Protein AF-A0A344TQA9-F1 (afdb_monomer_lite)

Sequence (252 aa):
MPLFLSNPLGLNPRVQALAFMYPAQAQLIFDASNEANAYTDQFFGAGAQSQNDNSSNAFRHSLWNALAVKKLKDAGANDATANDIVQQFTSAYEYNDAGTALVKTAASAMDLHNNLVGRSFKNYTTINQLLDSLFLKAIEPKVITATLSQILTSHNADVNTAWNLLENTDSSNLEVSRFLVRIDPCTVSLLLTHSIANTVKFEVSTFIQAQNTLSSTAKVTYDAQNYVLLNPGFKADQGSTFAAYVDGCGNK

InterPro domains:
  IPR054246 Domain of unknown function DUF6973 [PF22322] (18-126)
  IPR055015 3-coathanger stack domain [NF045639] (203-249)

pLDDT: mean 80.77, std 15.29, range [26.62, 97.38]

Structure (mmCIF, N/CA/C/O backbone):
data_AF-A0A344TQA9-F1
#
_entry.id   AF-A0A344TQA9-F1
#
loop_
_atom_site.group_PDB
_atom_site.id
_atom_site.type_symbol
_atom_site.label_atom_id
_atom_site.label_alt_id
_atom_site.label_comp_id
_atom_site.label_asym_id
_atom_site.label_entity_id
_atom_site.label_seq_id
_atom_site.pdbx_PDB_ins_code
_atom_site.Cartn_x
_atom_site.Cartn_y
_atom_site.Cartn_z
_atom_site.occupancy
_atom_site.B_iso_or_equiv
_atom_site.auth_seq_id
_atom_site.auth_comp_id
_atom_site.auth_asym_id
_atom_site.auth_atom_id
_atom_site.pdbx_PDB_model_num
ATOM 1 N N . MET A 1 1 ? 14.117 26.111 -19.127 1.00 26.62 1 MET A N 1
ATOM 2 C CA . MET A 1 1 ? 14.595 24.831 -18.565 1.00 26.62 1 MET A CA 1
ATOM 3 C C . MET A 1 1 ? 14.009 24.711 -17.176 1.00 26.62 1 MET A C 1
ATOM 5 O O . MET A 1 1 ? 14.280 25.611 -16.387 1.00 26.62 1 MET A O 1
ATOM 9 N N . PRO A 1 2 ? 13.177 23.708 -16.868 1.00 30.53 2 PRO A N 1
ATOM 10 C CA . PRO A 1 2 ? 12.792 23.491 -15.488 1.00 30.53 2 PRO A CA 1
ATOM 11 C C . PRO A 1 2 ? 14.024 22.976 -14.741 1.00 30.53 2 PRO A C 1
ATOM 13 O O . PRO A 1 2 ? 14.686 22.036 -15.178 1.00 30.53 2 PRO A O 1
ATOM 16 N N . LEU A 1 3 ? 14.357 23.675 -13.662 1.00 30.72 3 LEU A N 1
ATOM 17 C CA . LEU A 1 3 ? 15.384 23.309 -12.702 1.00 30.72 3 LEU A CA 1
ATOM 18 C C . LEU A 1 3 ? 14.980 21.987 -12.044 1.00 30.72 3 LEU A C 1
ATOM 20 O O . LEU A 1 3 ? 14.047 21.956 -11.245 1.00 30.72 3 LEU A O 1
ATOM 24 N N . PHE A 1 4 ? 15.687 20.908 -12.380 1.00 32.28 4 PHE A N 1
ATOM 25 C CA . PHE A 1 4 ? 15.681 19.691 -11.580 1.00 32.28 4 PHE A CA 1
ATOM 26 C C . PHE A 1 4 ? 16.318 20.036 -10.234 1.00 32.28 4 PHE A C 1
ATOM 28 O O . PHE A 1 4 ? 17.537 20.171 -10.120 1.00 32.28 4 PHE A O 1
ATOM 35 N N . LEU A 1 5 ? 15.466 20.281 -9.239 1.00 34.84 5 LEU A N 1
ATOM 36 C CA . LEU A 1 5 ? 15.875 20.415 -7.851 1.00 34.84 5 LEU A CA 1
ATOM 37 C C . LEU A 1 5 ? 16.706 19.187 -7.461 1.00 34.84 5 LEU A C 1
ATOM 39 O O . LEU A 1 5 ? 16.407 18.059 -7.849 1.00 34.84 5 LEU A O 1
ATOM 43 N N . SER A 1 6 ? 17.775 19.465 -6.726 1.00 36.06 6 SER A N 1
ATOM 44 C CA . SER A 1 6 ? 18.715 18.530 -6.113 1.00 36.06 6 SER A CA 1
ATOM 45 C C . SER A 1 6 ? 18.099 17.168 -5.753 1.00 36.06 6 SER A C 1
ATOM 47 O O . SER A 1 6 ? 17.308 17.064 -4.822 1.00 36.06 6 SER A O 1
ATOM 49 N N . ASN A 1 7 ? 18.507 16.163 -6.531 1.00 45.59 7 ASN A N 1
ATOM 50 C CA . ASN A 1 7 ? 18.505 14.712 -6.319 1.00 45.59 7 ASN A CA 1
ATOM 51 C C . ASN A 1 7 ? 17.836 14.156 -5.036 1.00 45.59 7 ASN A C 1
ATOM 53 O O . ASN A 1 7 ? 18.417 14.304 -3.958 1.00 45.59 7 ASN A O 1
ATOM 57 N N . PRO A 1 8 ? 16.724 13.396 -5.167 1.00 37.22 8 PRO A N 1
ATOM 58 C CA . PRO A 1 8 ? 16.239 12.561 -4.071 1.00 37.22 8 PRO A CA 1
ATOM 59 C C . PRO A 1 8 ? 16.080 11.049 -4.339 1.00 37.22 8 PRO A C 1
ATOM 61 O O . PRO A 1 8 ? 15.568 10.386 -3.446 1.00 37.22 8 PRO A O 1
ATOM 64 N N . LEU A 1 9 ? 16.458 10.440 -5.477 1.00 41.16 9 LEU A N 1
ATOM 65 C CA . LEU A 1 9 ? 16.078 9.030 -5.724 1.00 41.16 9 LEU A CA 1
ATOM 66 C C . LEU A 1 9 ? 17.170 8.215 -6.433 1.00 41.16 9 LEU A C 1
ATOM 68 O O . LEU A 1 9 ? 17.540 8.513 -7.564 1.00 41.16 9 LEU A O 1
ATOM 72 N N . GLY A 1 10 ? 17.645 7.140 -5.799 1.00 50.44 10 GLY A N 1
ATOM 73 C CA . GLY A 1 10 ? 18.462 6.093 -6.422 1.00 50.44 10 GLY A CA 1
ATOM 74 C C . GLY A 1 10 ? 17.679 5.325 -7.492 1.00 50.44 10 GLY A C 1
ATOM 75 O O . GLY A 1 10 ? 17.254 4.198 -7.273 1.00 50.44 10 GLY A O 1
ATOM 76 N N . LEU A 1 11 ? 17.433 5.965 -8.634 1.00 61.12 11 LEU A N 1
ATOM 77 C CA . LEU A 1 11 ? 16.684 5.408 -9.754 1.00 61.12 11 LEU A CA 1
ATOM 78 C C . LEU A 1 11 ? 17.557 4.420 -10.520 1.00 61.12 11 LEU A C 1
ATOM 80 O O . LEU A 1 11 ? 18.602 4.815 -11.047 1.00 61.12 11 LEU A O 1
ATOM 84 N N . ASN A 1 12 ? 17.107 3.172 -10.658 1.00 72.31 12 ASN A N 1
ATOM 85 C CA . ASN A 1 12 ? 17.739 2.274 -11.615 1.00 72.31 12 ASN A CA 1
ATOM 86 C C . ASN A 1 12 ? 17.581 2.831 -13.054 1.00 72.31 12 ASN A C 1
ATOM 88 O O . ASN A 1 12 ? 16.701 3.666 -13.316 1.00 72.31 12 ASN A O 1
ATOM 92 N N . PRO A 1 13 ? 18.417 2.400 -14.014 1.00 84.56 13 PRO A N 1
ATOM 93 C CA . PRO A 1 13 ? 18.430 2.959 -15.367 1.00 84.56 13 PRO A CA 1
ATOM 94 C C . PRO A 1 13 ? 17.078 2.911 -16.097 1.00 84.56 13 PRO A C 1
ATOM 96 O O . PRO A 1 13 ? 16.820 3.750 -16.960 1.00 84.56 13 PRO A O 1
ATOM 99 N N . ARG A 1 14 ? 16.186 1.973 -15.742 1.00 88.19 14 ARG A N 1
ATOM 100 C CA . ARG A 1 14 ? 14.841 1.890 -16.332 1.00 88.19 14 ARG A CA 1
ATOM 101 C C . ARG A 1 14 ? 13.967 3.068 -15.937 1.00 88.19 14 ARG A C 1
ATOM 103 O O . ARG A 1 14 ? 13.345 3.667 -16.809 1.00 88.19 14 ARG A O 1
ATOM 110 N N . VAL A 1 15 ? 13.946 3.439 -14.657 1.00 88.75 15 VAL A N 1
ATOM 111 C CA . VAL A 1 15 ? 13.148 4.591 -14.210 1.00 88.75 15 VAL A CA 1
ATOM 112 C C . VAL A 1 15 ? 13.692 5.887 -14.809 1.00 88.75 15 VAL A C 1
ATOM 114 O O . VAL A 1 15 ? 12.914 6.751 -15.203 1.00 88.75 15 VAL A O 1
ATOM 117 N N . GLN A 1 16 ? 15.016 6.007 -14.959 1.00 88.31 16 GLN A N 1
ATOM 118 C CA . GLN A 1 16 ? 15.633 7.161 -15.624 1.00 88.31 16 GLN A CA 1
ATOM 119 C C . GLN A 1 16 ? 15.189 7.280 -17.089 1.00 88.31 16 GLN A C 1
ATOM 121 O O . GLN A 1 16 ? 14.796 8.361 -17.529 1.00 88.31 16 GLN A O 1
ATOM 126 N N . ALA A 1 17 ? 15.200 6.170 -17.834 1.00 89.19 17 ALA A N 1
ATOM 127 C CA . ALA A 1 17 ? 14.732 6.140 -19.217 1.00 89.19 17 ALA A CA 1
ATOM 128 C C . ALA A 1 17 ? 13.240 6.500 -19.324 1.00 89.19 17 ALA A C 1
ATOM 130 O O . ALA A 1 17 ? 12.862 7.330 -20.151 1.00 89.19 17 ALA A O 1
ATOM 131 N N . LEU A 1 18 ? 12.401 5.942 -18.447 1.00 90.88 18 LEU A N 1
ATOM 132 C CA . LEU A 1 18 ? 10.972 6.254 -18.395 1.00 90.88 18 LEU A CA 1
ATOM 133 C C . LEU A 1 18 ? 10.715 7.727 -18.054 1.00 90.88 18 LEU A C 1
ATOM 135 O O . LEU A 1 18 ? 9.891 8.366 -18.704 1.00 90.88 18 LEU A O 1
ATOM 139 N N . ALA A 1 19 ? 11.443 8.297 -17.091 1.00 92.06 19 ALA A N 1
ATOM 140 C CA . ALA A 1 19 ? 11.317 9.706 -16.723 1.00 92.06 19 ALA A CA 1
ATOM 141 C C . ALA A 1 19 ? 11.741 10.649 -17.857 1.00 92.06 19 ALA A C 1
ATOM 143 O O . ALA A 1 19 ? 11.138 11.705 -18.041 1.00 92.06 19 ALA A O 1
ATOM 144 N N . PHE A 1 20 ? 12.740 10.254 -18.649 1.00 90.56 20 PHE A N 1
ATOM 145 C CA . PHE A 1 20 ? 13.132 10.986 -19.850 1.00 90.56 20 PHE A CA 1
ATOM 146 C C . PHE A 1 20 ? 12.054 10.922 -20.944 1.00 90.56 20 PHE A C 1
ATOM 148 O O . PHE A 1 20 ? 11.779 11.928 -21.595 1.00 90.56 20 PHE A O 1
ATOM 155 N N . MET A 1 21 ? 11.424 9.759 -21.135 1.00 91.50 21 MET A N 1
ATOM 156 C CA . MET A 1 21 ? 10.367 9.561 -22.136 1.00 91.50 21 MET A CA 1
ATOM 157 C C . MET A 1 21 ? 9.034 10.222 -21.753 1.00 91.50 21 MET A C 1
ATOM 159 O O . MET A 1 21 ? 8.324 10.717 -22.627 1.00 91.50 21 MET A O 1
ATOM 163 N N . TYR A 1 22 ? 8.700 10.246 -20.462 1.00 93.06 22 TYR A N 1
ATOM 164 C CA . TYR A 1 22 ? 7.402 10.685 -19.941 1.00 93.06 22 TYR A CA 1
ATOM 165 C C . TYR A 1 22 ? 7.554 11.709 -18.801 1.00 93.06 22 TYR A C 1
ATOM 167 O O . TYR A 1 22 ? 7.117 11.450 -17.679 1.00 93.06 22 TYR A O 1
ATOM 175 N N . PRO A 1 23 ? 8.165 12.885 -19.034 1.00 92.81 23 PRO A N 1
ATOM 176 C CA . PRO A 1 23 ? 8.570 13.786 -17.952 1.00 92.81 23 PRO A CA 1
ATOM 177 C C . PRO A 1 23 ? 7.396 14.340 -17.132 1.00 92.81 23 PRO A C 1
ATOM 179 O O . PRO A 1 23 ? 7.497 14.461 -15.912 1.00 92.81 23 PRO A O 1
ATOM 182 N N . ALA A 1 24 ? 6.264 14.647 -17.772 1.00 94.38 24 ALA A N 1
ATOM 183 C CA . ALA A 1 24 ? 5.081 15.145 -17.069 1.00 94.38 24 ALA A CA 1
ATOM 184 C C . ALA A 1 24 ? 4.435 14.054 -16.197 1.00 94.38 24 ALA A C 1
ATOM 186 O O . ALA A 1 24 ? 4.044 14.306 -15.060 1.00 94.38 24 ALA A O 1
ATOM 187 N N . GLN A 1 25 ? 4.358 12.827 -16.712 1.00 96.56 25 GLN A N 1
ATOM 188 C CA . GLN A 1 25 ? 3.815 11.677 -15.996 1.00 96.56 25 GLN A CA 1
ATOM 189 C C . GLN A 1 25 ? 4.740 11.250 -14.856 1.00 96.56 25 GLN A C 1
ATOM 191 O O . GLN A 1 25 ? 4.259 10.953 -13.768 1.00 96.56 25 GLN A O 1
ATOM 196 N N . ALA A 1 26 ? 6.056 11.284 -15.080 1.00 95.06 26 ALA A N 1
ATOM 197 C CA . ALA A 1 26 ? 7.061 10.995 -14.066 1.00 95.06 26 ALA A CA 1
ATOM 198 C C . ALA A 1 26 ? 6.909 11.914 -12.852 1.00 95.06 26 ALA A C 1
ATOM 200 O O . ALA A 1 26 ? 6.894 11.424 -11.728 1.00 95.06 26 ALA A O 1
ATOM 201 N N . GLN A 1 27 ? 6.702 13.219 -13.070 1.00 95.44 27 GLN A N 1
ATOM 202 C CA . GLN A 1 27 ? 6.450 14.158 -11.975 1.00 95.44 27 GLN A CA 1
ATOM 203 C C . GLN A 1 27 ? 5.228 13.743 -11.144 1.00 95.44 27 GLN A C 1
ATOM 205 O O . GLN A 1 27 ? 5.329 13.627 -9.927 1.00 95.44 27 GLN A O 1
ATOM 210 N N . LEU A 1 28 ? 4.099 13.436 -11.793 1.00 96.75 28 LEU A N 1
ATOM 211 C CA . LEU A 1 28 ? 2.876 13.007 -11.103 1.00 96.75 28 LEU A CA 1
ATOM 212 C C . LEU A 1 28 ? 3.073 11.698 -10.320 1.00 96.75 28 LEU A C 1
ATOM 214 O O . LEU A 1 28 ? 2.529 11.539 -9.226 1.00 96.75 28 LEU A O 1
ATOM 218 N N . ILE A 1 29 ? 3.856 10.766 -10.864 1.00 95.69 29 ILE A N 1
ATOM 219 C CA . ILE A 1 29 ? 4.174 9.483 -10.224 1.00 95.69 29 ILE A CA 1
ATOM 220 C C . ILE A 1 29 ? 5.099 9.685 -9.019 1.00 95.69 29 ILE A C 1
ATOM 222 O O . ILE A 1 29 ? 4.881 9.063 -7.980 1.00 95.69 29 ILE A O 1
ATOM 226 N N . PHE A 1 30 ? 6.098 10.562 -9.115 1.00 94.69 30 PHE A N 1
ATOM 227 C CA . PHE A 1 30 ? 6.987 10.879 -7.996 1.00 94.69 30 PHE A CA 1
ATOM 228 C C . PHE A 1 30 ? 6.265 11.661 -6.895 1.00 94.69 30 PHE A C 1
ATOM 230 O O . PHE A 1 30 ? 6.453 11.366 -5.716 1.00 94.69 30 PHE A O 1
ATOM 237 N N . ASP A 1 31 ? 5.358 12.569 -7.253 1.00 95.38 31 ASP A N 1
ATOM 238 C CA . ASP A 1 31 ? 4.499 13.255 -6.283 1.00 95.38 31 ASP A CA 1
ATOM 239 C C . ASP A 1 31 ? 3.601 12.259 -5.535 1.00 95.38 31 ASP A C 1
ATOM 241 O O . ASP A 1 31 ? 3.486 12.324 -4.311 1.00 95.38 31 ASP A O 1
ATOM 245 N N . ALA A 1 32 ? 3.020 11.280 -6.241 1.00 95.56 32 ALA A N 1
ATOM 246 C CA . ALA A 1 32 ? 2.276 10.189 -5.608 1.00 95.56 32 ALA A CA 1
ATOM 247 C C . ALA A 1 32 ? 3.148 9.346 -4.664 1.00 95.56 32 ALA A C 1
ATOM 249 O O . ALA A 1 32 ? 2.657 8.908 -3.625 1.00 95.56 32 ALA A O 1
ATOM 250 N N . SER A 1 33 ? 4.424 9.125 -4.997 1.00 95.50 33 SER A N 1
ATOM 251 C CA . SER A 1 33 ? 5.357 8.407 -4.119 1.00 95.50 33 SER A CA 1
ATOM 252 C C . SER A 1 33 ? 5.609 9.182 -2.827 1.00 95.50 33 SER A C 1
ATOM 254 O O . SER A 1 33 ? 5.605 8.594 -1.748 1.00 95.50 33 SER A O 1
ATOM 256 N N . ASN A 1 34 ? 5.795 10.501 -2.918 1.00 94.75 34 ASN A N 1
ATOM 257 C CA . ASN A 1 34 ? 6.001 11.356 -1.750 1.00 94.75 34 ASN A CA 1
ATOM 258 C C . ASN A 1 34 ? 4.764 11.377 -0.839 1.00 94.75 34 ASN A C 1
ATOM 260 O O . ASN A 1 34 ? 4.893 11.270 0.381 1.00 94.75 34 ASN A O 1
ATOM 264 N N . GLU A 1 35 ? 3.563 11.453 -1.420 1.00 94.50 35 GLU A N 1
ATOM 265 C CA . GLU A 1 35 ? 2.304 11.338 -0.671 1.00 94.50 35 GLU A CA 1
ATOM 266 C C . GLU A 1 35 ? 2.162 9.964 -0.007 1.00 94.50 35 GLU A C 1
ATOM 268 O O . GLU A 1 35 ? 1.822 9.885 1.173 1.00 94.50 35 GLU A O 1
ATOM 273 N N . ALA A 1 36 ? 2.472 8.880 -0.723 1.00 94.56 36 ALA A N 1
ATOM 274 C CA . ALA A 1 36 ? 2.427 7.533 -0.165 1.00 94.56 36 ALA A CA 1
ATOM 275 C C . ALA A 1 36 ? 3.394 7.365 1.016 1.00 94.56 36 ALA A C 1
ATOM 277 O O . ALA A 1 36 ? 3.013 6.762 2.020 1.00 94.56 36 ALA A O 1
ATOM 278 N N . ASN A 1 37 ? 4.599 7.941 0.949 1.00 93.44 37 ASN A N 1
ATOM 279 C CA . ASN A 1 37 ? 5.550 7.957 2.065 1.00 93.44 37 ASN A CA 1
ATOM 280 C C . ASN A 1 37 ? 4.977 8.686 3.285 1.00 93.44 37 ASN A C 1
ATOM 282 O O . ASN A 1 37 ? 4.986 8.141 4.388 1.00 93.44 37 ASN A O 1
ATOM 286 N N . ALA A 1 38 ? 4.426 9.886 3.082 1.00 91.19 38 ALA A N 1
ATOM 287 C CA . ALA A 1 38 ? 3.852 10.685 4.161 1.00 91.19 38 ALA A CA 1
ATOM 288 C C . ALA A 1 38 ? 2.675 9.971 4.844 1.00 91.19 38 ALA A C 1
ATOM 290 O O . ALA A 1 38 ? 2.618 9.902 6.072 1.00 91.19 38 ALA A O 1
ATOM 291 N N . TYR A 1 39 ? 1.763 9.389 4.062 1.00 90.00 39 TYR A N 1
ATOM 292 C CA . TYR A 1 39 ? 0.659 8.608 4.614 1.00 90.00 39 TYR A CA 1
ATOM 293 C C . TYR A 1 39 ? 1.163 7.349 5.319 1.00 90.00 39 TYR A C 1
ATOM 295 O O . TYR A 1 39 ? 0.706 7.047 6.416 1.00 90.00 39 TYR A O 1
ATOM 303 N N . THR A 1 40 ? 2.140 6.639 4.760 1.00 88.62 40 THR A N 1
ATOM 304 C CA . THR A 1 40 ? 2.718 5.456 5.419 1.00 88.62 40 THR A CA 1
ATOM 305 C C . THR A 1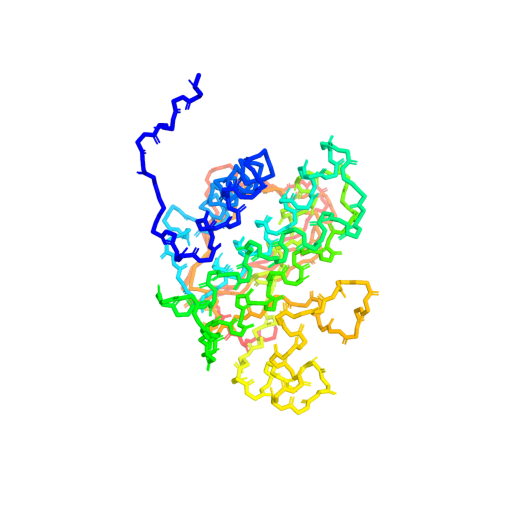 40 ? 3.238 5.803 6.813 1.00 88.62 40 THR A C 1
ATOM 307 O O . THR A 1 40 ? 2.881 5.127 7.776 1.00 88.62 40 THR A O 1
ATOM 310 N N . ASP A 1 41 ? 3.980 6.902 6.952 1.00 85.06 41 ASP A N 1
ATOM 311 C CA . ASP A 1 41 ? 4.454 7.373 8.258 1.00 85.06 41 ASP A CA 1
ATOM 312 C C . ASP A 1 41 ? 3.309 7.812 9.185 1.00 85.06 41 ASP A C 1
ATOM 314 O O . ASP A 1 41 ? 3.345 7.556 10.389 1.00 85.06 41 ASP A O 1
ATOM 318 N N . GLN A 1 42 ? 2.255 8.432 8.650 1.00 83.88 42 GLN A N 1
ATOM 319 C CA . GLN A 1 42 ? 1.078 8.816 9.436 1.00 83.88 42 GLN A CA 1
ATOM 320 C C . GLN A 1 42 ? 0.337 7.601 10.025 1.00 83.88 42 GLN A C 1
ATOM 322 O O . GLN A 1 42 ? -0.173 7.672 11.147 1.00 83.88 42 GLN A O 1
ATOM 327 N N . PHE A 1 43 ? 0.251 6.512 9.261 1.00 76.12 43 PHE A N 1
ATOM 328 C CA . PHE A 1 43 ? -0.545 5.324 9.583 1.00 76.12 43 PHE A CA 1
ATOM 329 C C . PHE A 1 43 ? 0.231 4.245 10.350 1.00 76.12 43 PHE A C 1
ATOM 331 O O . PHE A 1 43 ? -0.357 3.501 11.132 1.00 76.12 43 PHE A O 1
ATOM 338 N N . PHE A 1 44 ? 1.541 4.141 10.134 1.00 77.75 44 PHE A N 1
ATOM 339 C CA . PHE A 1 44 ? 2.391 3.113 10.747 1.00 77.75 44 PHE A CA 1
ATOM 340 C C . PHE A 1 44 ? 3.420 3.688 11.732 1.00 77.75 44 PHE A C 1
ATOM 342 O O . PHE A 1 44 ? 4.117 2.927 12.401 1.00 77.75 44 PHE A O 1
ATOM 349 N N . GLY A 1 45 ? 3.484 5.014 11.874 1.00 78.44 45 GLY A N 1
ATOM 350 C CA . GLY A 1 45 ? 4.445 5.716 12.721 1.00 78.44 45 GLY A CA 1
ATOM 351 C C . GLY A 1 45 ? 5.636 6.266 11.933 1.00 78.44 45 GLY A C 1
ATOM 352 O O . GLY A 1 45 ? 5.968 5.795 10.848 1.00 78.44 45 GLY A O 1
ATOM 353 N N . ALA A 1 46 ? 6.290 7.287 12.491 1.00 83.75 46 ALA A N 1
ATOM 354 C CA . ALA A 1 46 ? 7.403 7.969 11.835 1.00 83.75 46 ALA A CA 1
ATOM 355 C C . ALA A 1 46 ? 8.535 6.996 11.458 1.00 83.75 46 ALA A C 1
ATOM 357 O O . ALA A 1 46 ? 8.998 6.217 12.293 1.00 83.75 46 ALA A O 1
ATOM 358 N N . GLY A 1 47 ? 9.001 7.072 10.208 1.00 83.56 47 GLY A N 1
ATOM 359 C CA . GLY A 1 47 ? 10.046 6.199 9.673 1.00 83.56 47 GLY A CA 1
ATOM 360 C C . GLY A 1 47 ? 9.533 4.885 9.082 1.00 83.56 47 GLY A C 1
ATOM 361 O O . GLY A 1 47 ? 10.326 4.154 8.487 1.00 83.56 47 GLY A O 1
ATOM 362 N N . ALA A 1 48 ? 8.236 4.582 9.166 1.00 84.38 48 ALA A N 1
ATOM 363 C CA . ALA A 1 48 ? 7.651 3.390 8.559 1.00 84.38 48 ALA A CA 1
ATOM 364 C C . ALA A 1 48 ? 7.823 3.331 7.030 1.00 84.38 48 ALA A C 1
ATOM 366 O O . ALA A 1 48 ? 7.888 2.236 6.468 1.00 84.38 48 ALA A O 1
ATOM 367 N N . GLN A 1 49 ? 7.959 4.475 6.354 1.00 90.19 49 GLN A N 1
ATOM 368 C CA . GLN A 1 49 ? 8.271 4.563 4.921 1.00 90.19 49 GLN A CA 1
ATOM 369 C C . GLN A 1 49 ? 9.663 4.021 4.553 1.00 90.19 49 GLN A C 1
ATOM 371 O O . GLN A 1 49 ? 9.893 3.664 3.407 1.00 90.19 49 GLN A O 1
ATOM 376 N N . SER A 1 50 ? 10.585 3.921 5.517 1.00 87.81 50 SER A N 1
ATOM 377 C CA . SER A 1 50 ? 11.921 3.339 5.298 1.00 87.81 50 SER A CA 1
ATOM 378 C C . SER A 1 50 ? 11.991 1.840 5.584 1.00 87.81 50 SER A C 1
ATOM 380 O O . SER A 1 50 ? 13.034 1.219 5.387 1.00 87.81 50 SER A O 1
ATOM 382 N N . GLN A 1 51 ? 10.895 1.255 6.069 1.00 84.81 51 GLN A N 1
ATOM 383 C CA . GLN A 1 51 ? 10.823 -0.177 6.312 1.00 84.81 51 GLN A CA 1
ATOM 384 C C . GLN A 1 51 ? 10.524 -0.907 5.000 1.00 84.81 51 GLN A C 1
ATOM 386 O O . GLN A 1 51 ? 9.774 -0.410 4.149 1.00 84.81 51 GLN A O 1
ATOM 391 N N . ASN A 1 52 ? 11.118 -2.088 4.866 1.00 84.38 52 ASN A N 1
ATOM 392 C CA . ASN A 1 52 ? 10.947 -2.995 3.739 1.00 84.38 52 ASN A CA 1
ATOM 393 C C . ASN A 1 52 ? 10.262 -4.271 4.228 1.00 84.38 52 ASN A C 1
ATOM 395 O O . ASN A 1 52 ? 10.196 -4.513 5.432 1.00 84.38 52 ASN A O 1
ATOM 399 N N . ASP A 1 53 ? 9.763 -5.072 3.290 1.00 81.75 53 ASP A N 1
ATOM 400 C CA . ASP A 1 53 ? 9.376 -6.467 3.545 1.00 81.75 53 ASP A CA 1
ATOM 401 C C . ASP A 1 53 ? 8.222 -6.685 4.551 1.00 81.75 53 ASP A C 1
ATOM 403 O O . ASP A 1 53 ? 7.897 -7.808 4.931 1.00 81.75 53 ASP A O 1
ATOM 407 N N . ASN A 1 54 ? 7.497 -5.625 4.914 1.00 78.38 54 ASN A N 1
ATOM 408 C CA . ASN A 1 54 ? 6.465 -5.678 5.946 1.00 78.38 54 ASN A CA 1
ATOM 409 C C . ASN A 1 54 ? 5.144 -4.996 5.535 1.00 78.38 54 ASN A C 1
ATOM 411 O O . ASN A 1 54 ? 4.957 -4.562 4.396 1.00 78.38 54 ASN A O 1
ATOM 415 N N . SER A 1 55 ? 4.203 -4.888 6.480 1.00 81.19 55 SER A N 1
ATOM 416 C CA . SER A 1 55 ? 2.890 -4.270 6.240 1.00 81.19 55 SER A CA 1
ATOM 417 C C . SER A 1 55 ? 2.959 -2.808 5.791 1.00 81.19 55 SER A C 1
ATOM 419 O O . SER A 1 55 ? 2.139 -2.408 4.964 1.00 81.19 55 SER A O 1
ATOM 421 N N . SER A 1 56 ? 3.896 -2.004 6.313 1.00 83.88 56 SER A N 1
ATOM 422 C CA . SER A 1 56 ? 4.010 -0.599 5.906 1.00 83.88 56 SER A CA 1
ATOM 423 C C . SER A 1 56 ? 4.561 -0.489 4.485 1.00 83.88 56 SER A C 1
ATOM 425 O O . SER A 1 56 ? 4.073 0.340 3.719 1.00 83.88 56 SER A O 1
ATOM 427 N N . ASN A 1 57 ? 5.490 -1.370 4.091 1.00 87.62 57 ASN A N 1
ATOM 428 C CA . ASN A 1 57 ? 5.968 -1.462 2.711 1.00 87.62 57 ASN A CA 1
ATOM 429 C C . ASN A 1 57 ? 4.842 -1.881 1.748 1.00 87.62 57 ASN A C 1
ATOM 431 O O . ASN A 1 57 ? 4.553 -1.188 0.774 1.00 87.62 57 ASN A O 1
ATOM 435 N N . ALA A 1 58 ? 4.120 -2.955 2.076 1.00 86.88 58 ALA A N 1
ATOM 436 C CA . ALA A 1 58 ? 2.986 -3.434 1.286 1.00 86.88 58 ALA A CA 1
ATOM 437 C C . ALA A 1 58 ? 1.907 -2.353 1.079 1.00 86.88 58 ALA A C 1
ATOM 439 O O . ALA A 1 58 ? 1.418 -2.141 -0.036 1.00 86.88 58 ALA A O 1
ATOM 440 N N . PHE A 1 59 ? 1.560 -1.633 2.152 1.00 89.50 59 PHE A N 1
ATOM 441 C CA . PHE A 1 59 ? 0.659 -0.4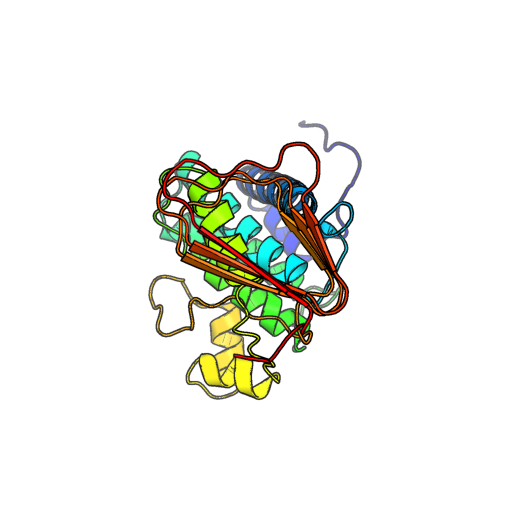83 2.099 1.00 89.50 59 PHE A CA 1
ATOM 442 C C . PHE A 1 59 ? 1.200 0.621 1.187 1.00 89.50 59 PHE A C 1
ATOM 444 O O . PHE A 1 59 ? 0.471 1.092 0.313 1.00 89.50 59 PHE A O 1
ATOM 451 N N . ARG A 1 60 ? 2.471 1.006 1.359 1.00 93.25 60 ARG A N 1
ATOM 452 C CA . ARG A 1 60 ? 3.136 2.066 0.591 1.00 93.25 60 ARG A CA 1
ATOM 453 C C . ARG A 1 60 ? 3.093 1.791 -0.909 1.00 93.25 60 ARG A C 1
ATOM 455 O O . ARG A 1 60 ? 2.673 2.667 -1.661 1.00 93.25 60 ARG A O 1
ATOM 462 N N . HIS A 1 61 ? 3.449 0.580 -1.340 1.00 93.94 61 HIS A N 1
A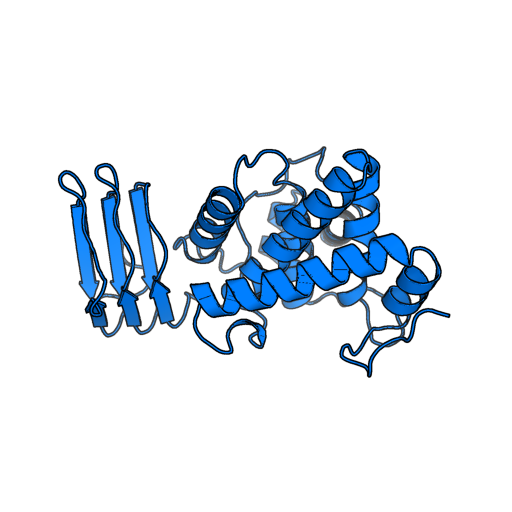TOM 463 C CA . HIS A 1 61 ? 3.422 0.177 -2.753 1.00 93.94 61 HIS A CA 1
ATOM 464 C C . HIS A 1 61 ? 2.019 0.270 -3.357 1.00 93.94 61 HIS A C 1
ATOM 466 O O . HIS A 1 61 ? 1.817 0.870 -4.421 1.00 93.94 61 HIS A O 1
ATOM 472 N N . SER A 1 62 ? 1.021 -0.262 -2.647 1.00 92.44 62 SER A N 1
ATOM 473 C CA . SER A 1 62 ? -0.369 -0.205 -3.096 1.00 92.44 62 SER A CA 1
ATOM 474 C C . SER A 1 62 ? -0.908 1.226 -3.131 1.00 92.44 62 SER A C 1
ATOM 476 O O . SER A 1 62 ? -1.586 1.613 -4.085 1.00 92.44 62 SER A O 1
ATOM 478 N N . LEU A 1 63 ? -0.609 2.036 -2.116 1.00 94.31 63 LEU A N 1
ATOM 479 C CA . LEU A 1 63 ? -1.059 3.422 -2.049 1.00 94.31 63 LEU A CA 1
ATOM 480 C C . LEU A 1 63 ? -0.410 4.273 -3.140 1.00 94.31 63 LEU A C 1
ATOM 482 O O . LEU A 1 63 ? -1.112 5.020 -3.821 1.00 94.31 63 LEU A O 1
ATOM 486 N N . TRP A 1 64 ? 0.898 4.124 -3.353 1.00 95.88 64 TRP A N 1
ATOM 487 C CA . TRP A 1 64 ? 1.618 4.821 -4.414 1.00 95.88 64 TRP A CA 1
ATOM 488 C C . TRP A 1 64 ? 0.997 4.542 -5.784 1.00 95.88 64 TRP A C 1
ATOM 490 O O . TRP A 1 64 ? 0.677 5.480 -6.514 1.00 95.88 64 TRP A O 1
ATOM 500 N N . ASN A 1 65 ? 0.733 3.272 -6.103 1.00 94.31 65 ASN A N 1
ATOM 501 C CA . ASN A 1 65 ? 0.112 2.889 -7.370 1.00 94.31 65 ASN A CA 1
ATOM 502 C C . ASN A 1 65 ? -1.300 3.472 -7.527 1.00 94.31 65 ASN A C 1
ATOM 504 O O . ASN A 1 65 ? -1.630 4.001 -8.590 1.00 94.31 65 ASN A O 1
ATOM 508 N N . ALA A 1 66 ? -2.127 3.416 -6.480 1.00 93.31 66 ALA A N 1
ATOM 509 C CA . ALA A 1 66 ? -3.483 3.963 -6.514 1.00 93.31 66 ALA A CA 1
ATOM 510 C C . ALA A 1 66 ? -3.486 5.491 -6.717 1.00 93.31 66 ALA A C 1
ATOM 512 O O . ALA A 1 66 ? -4.202 6.006 -7.581 1.00 93.31 66 ALA A O 1
ATOM 513 N N . LEU A 1 67 ? -2.645 6.215 -5.970 1.00 94.56 67 LEU A N 1
ATOM 514 C CA . LEU A 1 67 ? -2.496 7.667 -6.094 1.00 94.56 67 LEU A CA 1
ATOM 515 C C . LEU A 1 67 ? -1.943 8.062 -7.466 1.00 94.56 67 LEU A C 1
ATOM 517 O O . LEU A 1 67 ? -2.457 8.995 -8.080 1.00 94.56 67 LEU A O 1
ATOM 521 N N . ALA A 1 68 ? -0.941 7.342 -7.973 1.00 95.25 68 ALA A N 1
ATOM 522 C CA . ALA A 1 68 ? -0.346 7.612 -9.276 1.00 95.25 68 ALA A CA 1
ATOM 523 C C . ALA A 1 68 ? -1.369 7.435 -10.409 1.00 95.25 68 ALA A C 1
ATOM 525 O O . ALA A 1 68 ? -1.510 8.325 -11.251 1.00 95.25 68 ALA A O 1
ATOM 526 N N . VAL A 1 69 ? -2.152 6.347 -10.389 1.00 93.69 69 VAL A N 1
ATOM 527 C CA . VAL A 1 69 ? -3.238 6.131 -11.362 1.00 93.69 69 VAL A CA 1
ATOM 528 C C . VAL A 1 69 ? -4.250 7.270 -11.290 1.00 93.69 69 VAL A C 1
ATOM 530 O O . VAL A 1 69 ? -4.616 7.823 -12.328 1.00 93.69 69 VAL A O 1
ATOM 533 N N . LYS A 1 70 ? -4.677 7.672 -10.085 1.00 92.69 70 LYS A N 1
ATOM 534 C CA . LYS A 1 70 ? -5.606 8.798 -9.932 1.00 92.69 70 LYS A CA 1
ATOM 535 C C . LYS A 1 70 ? -5.034 10.094 -10.497 1.00 92.69 70 LYS A C 1
ATOM 537 O O . LYS A 1 70 ? -5.731 10.756 -11.256 1.00 92.69 70 LYS A O 1
ATOM 542 N N . LYS A 1 71 ? -3.791 10.453 -10.170 1.00 94.12 71 LYS A N 1
ATOM 543 C CA . LYS A 1 71 ? -3.174 11.699 -10.654 1.00 94.12 71 LYS A CA 1
ATOM 544 C C . LYS A 1 71 ? -3.078 11.733 -12.177 1.00 94.12 71 LYS A C 1
ATOM 546 O O . LYS A 1 71 ? -3.379 12.760 -12.775 1.00 94.12 71 LYS A O 1
ATOM 551 N N . LEU A 1 72 ? -2.722 10.616 -12.814 1.00 95.31 72 LEU A N 1
ATOM 552 C CA . LEU A 1 72 ? -2.712 10.532 -14.277 1.00 95.31 7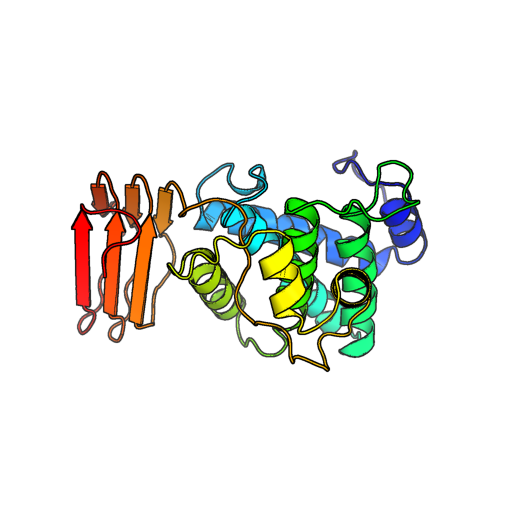2 LEU A CA 1
ATOM 553 C C . LEU A 1 72 ? -4.117 10.677 -14.874 1.00 95.31 72 LEU A C 1
ATOM 555 O O . LEU A 1 72 ? -4.281 11.371 -15.876 1.00 95.31 72 LEU A O 1
ATOM 559 N N . LYS A 1 73 ? -5.135 10.068 -14.256 1.00 93.38 73 LYS A N 1
ATOM 560 C CA . LYS A 1 73 ? -6.535 10.218 -14.683 1.00 93.38 73 LYS A CA 1
ATOM 561 C C . LYS A 1 73 ? -7.047 11.646 -14.515 1.00 93.38 73 LYS A C 1
ATOM 563 O O . LYS A 1 73 ? -7.678 12.174 -15.425 1.00 93.38 73 LYS A O 1
ATOM 568 N N . ASP A 1 74 ? -6.733 12.286 -13.392 1.00 92.75 74 ASP A N 1
ATOM 569 C CA . ASP A 1 74 ? -7.069 13.690 -13.132 1.00 92.75 74 ASP A CA 1
ATOM 570 C C . ASP A 1 74 ? -6.366 14.624 -14.141 1.00 92.75 74 ASP A C 1
ATOM 572 O O . ASP A 1 74 ? -6.908 15.667 -14.501 1.00 92.75 74 ASP A O 1
ATOM 576 N N . ALA A 1 75 ? -5.200 14.220 -14.662 1.00 95.25 75 ALA A N 1
ATOM 577 C CA . ALA A 1 75 ? -4.487 14.889 -15.753 1.00 95.25 75 ALA A CA 1
ATOM 578 C C . ALA A 1 75 ? -4.995 14.521 -17.168 1.00 95.25 75 ALA A C 1
ATOM 580 O O . ALA A 1 75 ? -4.434 14.986 -18.160 1.00 95.25 75 ALA A O 1
ATOM 581 N N . GLY A 1 76 ? -6.052 13.708 -17.282 1.00 95.25 76 GLY A N 1
ATOM 582 C CA . GLY A 1 76 ? -6.734 13.391 -18.541 1.00 95.25 76 GLY A CA 1
ATOM 583 C C . GLY A 1 76 ? -6.386 12.041 -19.175 1.00 95.25 76 GLY A C 1
ATOM 584 O O . GLY A 1 76 ? -6.875 11.751 -20.268 1.00 95.25 76 GLY A O 1
ATOM 585 N N . ALA A 1 77 ? -5.575 11.194 -18.534 1.00 94.31 77 ALA A N 1
ATOM 586 C CA . ALA A 1 77 ? -5.346 9.833 -19.020 1.00 94.31 77 ALA A CA 1
ATOM 587 C C . ALA A 1 77 ? -6.606 8.961 -18.852 1.00 94.31 77 ALA A C 1
ATOM 589 O O . ALA A 1 77 ? -7.321 9.056 -17.854 1.00 94.31 77 ALA A O 1
ATOM 590 N N . ASN A 1 78 ? -6.863 8.062 -19.806 1.00 92.25 78 ASN A N 1
ATOM 591 C CA . ASN A 1 78 ? -7.870 7.014 -19.618 1.00 92.25 78 ASN A CA 1
ATOM 592 C C . ASN A 1 78 ? -7.342 5.906 -18.683 1.00 92.25 78 ASN A C 1
ATOM 594 O O . ASN A 1 78 ? -6.146 5.843 -18.392 1.00 92.25 78 ASN A O 1
ATOM 598 N N . ASP A 1 79 ? -8.231 5.010 -18.240 1.00 87.38 79 ASP A N 1
ATOM 599 C CA . ASP A 1 79 ? -7.882 3.934 -17.305 1.00 87.38 79 ASP A CA 1
ATOM 600 C C . ASP A 1 79 ? -6.732 3.051 -17.804 1.00 87.38 79 ASP A C 1
ATOM 602 O O . ASP A 1 79 ? -5.806 2.791 -17.039 1.00 87.38 79 ASP A O 1
ATOM 606 N N . ALA A 1 80 ? -6.763 2.614 -19.065 1.00 88.00 80 ALA A N 1
ATOM 607 C CA . ALA A 1 80 ? -5.740 1.730 -19.620 1.00 88.00 80 ALA A CA 1
ATOM 608 C C . ALA A 1 80 ? -4.371 2.424 -19.670 1.00 88.00 80 ALA A C 1
ATOM 610 O O . ALA A 1 80 ? -3.388 1.886 -19.170 1.00 88.00 80 ALA A O 1
ATOM 611 N N . THR A 1 81 ? -4.319 3.656 -20.181 1.00 91.44 81 THR A N 1
ATOM 612 C CA . THR A 1 81 ? -3.086 4.452 -20.258 1.00 91.44 81 THR A CA 1
ATOM 613 C C . THR A 1 81 ? -2.517 4.764 -18.875 1.00 91.44 81 THR A C 1
ATOM 615 O O . THR A 1 81 ? -1.313 4.645 -18.668 1.00 91.44 81 THR A O 1
ATOM 618 N N . ALA A 1 82 ? -3.360 5.144 -17.911 1.00 92.69 82 ALA A N 1
ATOM 619 C CA . ALA A 1 82 ? -2.902 5.409 -16.551 1.00 92.69 82 ALA A CA 1
ATOM 620 C C . ALA A 1 82 ? -2.335 4.142 -15.890 1.00 92.69 82 ALA A C 1
ATOM 622 O O . ALA A 1 82 ? -1.293 4.205 -15.244 1.00 92.69 82 ALA A O 1
ATOM 623 N N . ASN A 1 83 ? -2.996 2.992 -16.068 1.00 89.81 83 ASN A N 1
ATOM 624 C CA . ASN A 1 83 ? -2.530 1.718 -15.518 1.00 89.81 83 ASN A CA 1
ATOM 625 C C . ASN A 1 83 ? -1.195 1.284 -16.134 1.00 89.81 83 ASN A C 1
ATOM 627 O O . ASN A 1 83 ? -0.289 0.941 -15.379 1.00 89.81 83 ASN A O 1
ATOM 631 N N . ASP A 1 84 ? -1.069 1.344 -17.461 1.00 90.44 84 ASP A N 1
ATOM 632 C CA . ASP A 1 84 ? 0.139 0.946 -18.197 1.00 90.44 84 ASP A CA 1
ATOM 633 C C . ASP A 1 84 ? 1.360 1.791 -17.799 1.00 90.44 84 ASP A C 1
ATOM 635 O O . ASP A 1 84 ? 2.401 1.261 -17.411 1.00 90.44 84 ASP A O 1
ATOM 639 N N . ILE A 1 85 ? 1.219 3.121 -17.777 1.00 92.69 85 ILE A N 1
ATOM 640 C CA . ILE A 1 85 ? 2.327 4.008 -17.397 1.00 92.69 85 ILE A CA 1
ATOM 641 C C . ILE A 1 85 ? 2.740 3.765 -15.938 1.00 92.69 85 ILE A C 1
ATOM 643 O O . ILE A 1 85 ? 3.929 3.625 -15.646 1.00 92.69 85 ILE A O 1
ATOM 647 N N . VAL A 1 86 ? 1.784 3.679 -15.006 1.00 93.50 86 VAL A N 1
ATOM 648 C CA . VAL A 1 86 ? 2.101 3.433 -13.586 1.00 93.50 86 VAL A CA 1
ATOM 649 C C . VAL A 1 86 ? 2.761 2.074 -13.402 1.00 93.50 86 VAL A C 1
ATOM 651 O O . VAL A 1 86 ? 3.724 1.965 -12.645 1.00 93.50 86 VAL A O 1
ATOM 654 N N . GLN A 1 87 ? 2.291 1.044 -14.102 1.00 91.75 87 GLN A N 1
ATOM 655 C CA . GLN A 1 87 ? 2.893 -0.284 -14.075 1.00 91.75 87 GLN A CA 1
ATOM 656 C C . GLN A 1 87 ? 4.355 -0.249 -14.523 1.00 91.75 87 GLN A C 1
ATOM 658 O O . GLN A 1 87 ? 5.199 -0.803 -13.818 1.00 91.75 87 GLN A O 1
ATOM 663 N N . GLN A 1 88 ? 4.664 0.417 -15.639 1.00 91.00 88 GLN A N 1
ATOM 664 C CA . GLN A 1 88 ? 6.033 0.520 -16.152 1.00 91.00 88 GLN A CA 1
ATOM 665 C C . GLN A 1 88 ? 6.966 1.198 -15.144 1.00 91.00 88 GLN A C 1
ATOM 667 O O . GLN A 1 88 ? 8.047 0.683 -14.866 1.00 91.00 88 GLN A O 1
ATOM 672 N N . PHE A 1 89 ? 6.544 2.321 -14.555 1.00 92.69 89 PHE A N 1
ATOM 673 C CA . PHE A 1 89 ? 7.359 3.050 -13.577 1.00 92.69 89 PHE A CA 1
ATOM 674 C C . PHE A 1 89 ? 7.545 2.286 -12.267 1.00 92.69 89 PHE A C 1
ATOM 676 O O . PHE A 1 89 ? 8.661 2.194 -11.766 1.00 92.69 89 PHE A O 1
ATOM 683 N N . THR A 1 90 ? 6.468 1.750 -11.697 1.00 91.38 90 THR A N 1
ATOM 684 C CA . THR A 1 90 ? 6.506 1.132 -10.360 1.00 91.38 90 THR A CA 1
ATOM 685 C C . THR A 1 90 ? 7.172 -0.239 -10.385 1.00 91.38 90 THR A C 1
ATOM 687 O O . THR A 1 90 ? 7.970 -0.541 -9.507 1.00 91.38 90 THR A O 1
ATOM 690 N N . SER A 1 91 ? 6.939 -1.037 -11.431 1.00 89.69 91 SER A N 1
ATOM 691 C CA . SER A 1 91 ? 7.576 -2.355 -11.585 1.00 89.69 91 SER A CA 1
ATOM 692 C C . SER A 1 91 ? 9.050 -2.246 -11.974 1.00 89.69 91 SER A C 1
ATOM 694 O O . SER A 1 91 ? 9.811 -3.185 -11.761 1.00 89.69 91 SER A O 1
ATOM 696 N N . ALA A 1 92 ? 9.486 -1.103 -12.522 1.00 89.88 92 ALA A N 1
ATOM 697 C CA . ALA A 1 92 ? 10.892 -0.886 -12.835 1.00 89.88 92 ALA A CA 1
ATOM 698 C C . ALA A 1 92 ? 11.781 -0.945 -11.588 1.00 89.88 92 ALA A C 1
ATOM 700 O O . ALA A 1 92 ? 12.920 -1.370 -11.725 1.00 89.88 92 ALA A O 1
ATOM 701 N N . TYR A 1 93 ? 11.291 -0.600 -10.394 1.00 88.25 93 TYR A N 1
ATOM 702 C CA . TYR A 1 93 ? 12.076 -0.689 -9.153 1.00 88.25 93 TYR A CA 1
ATOM 703 C C . TYR A 1 93 ? 12.394 -2.128 -8.725 1.00 88.25 93 TYR A C 1
ATOM 705 O O . TYR A 1 93 ? 13.344 -2.339 -7.981 1.00 88.25 93 TYR A O 1
ATOM 713 N N . GLU A 1 94 ? 11.690 -3.116 -9.281 1.00 88.12 94 GLU A N 1
ATOM 714 C CA . GLU A 1 94 ? 11.905 -4.542 -8.999 1.00 88.12 94 GLU A CA 1
ATOM 715 C C . GLU A 1 94 ? 12.961 -5.182 -9.912 1.00 88.12 94 GLU A C 1
ATOM 717 O O . GLU A 1 94 ? 13.198 -6.390 -9.884 1.00 88.12 94 GLU A O 1
ATOM 722 N N . TYR A 1 95 ? 13.602 -4.379 -10.762 1.00 88.25 95 TYR A N 1
ATOM 723 C CA . TYR A 1 95 ? 14.710 -4.800 -11.608 1.00 88.25 95 TYR A CA 1
ATOM 724 C C . TYR A 1 95 ? 16.056 -4.586 -10.924 1.00 88.25 95 TYR A C 1
ATOM 726 O O . TYR A 1 95 ? 16.232 -3.656 -10.142 1.00 88.25 95 TYR A O 1
ATOM 734 N N . ASN A 1 96 ? 17.036 -5.414 -11.296 1.00 84.06 96 ASN A N 1
ATOM 735 C CA . ASN A 1 96 ? 18.409 -5.284 -10.817 1.00 84.06 96 ASN A CA 1
ATOM 736 C C . ASN A 1 96 ? 18.997 -3.890 -11.112 1.00 84.06 96 ASN A C 1
ATOM 738 O O . ASN A 1 96 ? 18.483 -3.152 -11.951 1.00 84.06 96 ASN A O 1
ATOM 742 N N . ASP A 1 97 ? 20.122 -3.548 -10.480 1.00 83.06 97 ASP A N 1
ATOM 743 C CA . ASP A 1 97 ? 20.764 -2.229 -10.630 1.00 83.06 97 ASP A CA 1
ATOM 744 C C . ASP A 1 97 ? 21.101 -1.872 -12.087 1.00 83.06 97 ASP A C 1
ATOM 746 O O . ASP A 1 97 ? 21.143 -0.702 -12.462 1.00 83.06 97 ASP A O 1
ATOM 750 N N . ALA A 1 98 ? 21.310 -2.885 -12.934 1.00 82.31 98 ALA A N 1
ATOM 751 C CA . ALA A 1 98 ? 21.540 -2.715 -14.365 1.00 82.31 98 ALA A CA 1
ATOM 752 C C . ALA A 1 98 ? 20.250 -2.460 -15.172 1.00 82.31 98 ALA A C 1
ATOM 754 O O . ALA A 1 98 ? 20.321 -2.129 -16.353 1.00 82.31 98 ALA A O 1
ATOM 755 N N . GLY A 1 99 ? 19.070 -2.649 -14.581 1.00 80.62 99 GLY A N 1
ATOM 756 C CA . GLY A 1 99 ? 17.776 -2.546 -15.250 1.00 80.62 99 GLY A CA 1
ATOM 757 C C . GLY A 1 99 ? 17.540 -3.640 -16.297 1.00 80.62 99 GLY A C 1
ATOM 758 O O . GLY A 1 99 ? 16.763 -3.444 -17.226 1.00 80.62 99 GLY A O 1
ATOM 759 N N . THR A 1 100 ? 18.228 -4.778 -16.214 1.00 83.25 100 THR A N 1
ATOM 760 C CA . THR A 1 100 ? 18.236 -5.800 -17.282 1.00 83.25 100 THR A CA 1
ATOM 761 C C . THR A 1 100 ? 17.369 -7.011 -16.978 1.00 83.25 100 THR A C 1
ATOM 763 O O . THR A 1 100 ? 16.843 -7.620 -17.906 1.00 83.25 100 THR A O 1
ATOM 766 N N . ALA A 1 101 ? 17.185 -7.349 -15.703 1.00 85.19 101 ALA A N 1
ATOM 767 C CA . ALA A 1 101 ? 16.379 -8.489 -15.286 1.00 85.19 101 ALA A CA 1
ATOM 768 C C . ALA A 1 101 ? 15.621 -8.196 -13.989 1.00 85.19 101 ALA A C 1
ATOM 770 O O . ALA A 1 101 ? 16.142 -7.509 -13.107 1.00 85.19 101 ALA A O 1
ATOM 771 N N . LEU A 1 102 ? 14.418 -8.760 -13.885 1.00 85.00 102 LEU A N 1
ATOM 772 C CA . LEU A 1 102 ? 13.610 -8.738 -12.673 1.00 85.00 102 LEU A CA 1
ATOM 773 C C . LEU A 1 102 ? 14.317 -9.501 -11.543 1.00 85.00 102 LEU A C 1
ATOM 775 O O . LEU A 1 102 ? 14.796 -10.623 -11.745 1.00 85.00 102 LEU A O 1
ATOM 779 N N . VAL A 1 103 ? 14.355 -8.915 -10.350 1.00 85.69 103 VAL A N 1
ATOM 780 C CA . VAL A 1 103 ? 14.857 -9.553 -9.133 1.00 85.69 103 VAL A CA 1
ATOM 781 C C . VAL A 1 103 ? 13.763 -10.473 -8.596 1.00 85.69 103 VAL A C 1
ATOM 783 O O . VAL A 1 103 ? 12.717 -10.034 -8.142 1.00 85.69 103 VAL A O 1
ATOM 786 N N . LYS A 1 104 ? 13.968 -11.789 -8.677 1.00 82.94 104 LYS A N 1
ATOM 787 C CA . LYS A 1 104 ? 12.937 -12.781 -8.323 1.00 82.94 104 LYS A CA 1
ATOM 788 C C . LYS A 1 104 ? 13.016 -13.214 -6.855 1.00 82.94 104 LYS A C 1
ATOM 790 O O . LYS A 1 104 ? 13.304 -14.374 -6.565 1.00 82.94 104 LYS A O 1
ATOM 795 N N . THR A 1 105 ? 12.788 -12.282 -5.932 1.00 82.56 105 THR A N 1
ATOM 796 C CA . THR A 1 105 ? 12.767 -12.523 -4.473 1.00 82.56 105 THR A CA 1
ATOM 797 C C . THR A 1 105 ? 11.341 -12.486 -3.914 1.00 82.56 105 THR A C 1
ATOM 799 O O . THR A 1 105 ? 10.397 -12.104 -4.601 1.00 82.56 105 THR A O 1
ATOM 802 N N . ALA A 1 106 ? 11.166 -12.890 -2.651 1.00 77.44 106 ALA A N 1
ATOM 803 C CA . ALA A 1 106 ? 9.880 -12.749 -1.966 1.00 77.44 106 ALA A CA 1
ATOM 804 C C . ALA A 1 106 ? 9.466 -11.270 -1.816 1.00 77.44 106 ALA A C 1
ATOM 806 O O . ALA A 1 106 ? 8.297 -10.955 -2.020 1.00 77.44 106 ALA A O 1
ATOM 807 N N . ALA A 1 107 ? 10.431 -10.383 -1.542 1.00 80.56 107 ALA A N 1
ATOM 808 C CA . ALA A 1 107 ? 10.238 -8.935 -1.485 1.00 80.56 107 ALA A CA 1
ATOM 809 C C . ALA A 1 107 ? 9.694 -8.386 -2.812 1.00 80.56 107 ALA A C 1
ATOM 811 O O . ALA A 1 107 ? 8.601 -7.832 -2.848 1.00 80.56 107 ALA A O 1
ATOM 812 N N . SER A 1 108 ? 10.356 -8.684 -3.934 1.00 84.25 108 SER A N 1
ATOM 813 C CA . SER A 1 108 ? 9.890 -8.207 -5.239 1.00 84.25 108 SER A CA 1
ATOM 814 C C . SER A 1 108 ? 8.559 -8.820 -5.671 1.00 84.25 108 SER A C 1
ATOM 816 O O . SER A 1 108 ? 7.757 -8.167 -6.335 1.00 84.25 108 SER A O 1
ATOM 818 N N . ALA A 1 109 ? 8.264 -10.062 -5.274 1.00 82.19 109 ALA A N 1
ATOM 819 C CA . ALA A 1 109 ? 6.943 -10.643 -5.506 1.00 82.19 109 ALA A CA 1
ATOM 820 C C . ALA A 1 109 ? 5.846 -9.896 -4.721 1.00 82.19 109 ALA A C 1
ATOM 822 O O . ALA A 1 109 ? 4.770 -9.640 -5.263 1.00 82.19 109 ALA A O 1
ATOM 823 N N . MET A 1 110 ? 6.121 -9.530 -3.465 1.00 83.62 110 MET A N 1
ATOM 824 C CA . MET A 1 110 ? 5.235 -8.726 -2.623 1.00 83.62 110 MET A CA 1
ATOM 825 C C . MET A 1 110 ? 5.025 -7.328 -3.217 1.00 83.62 110 MET A C 1
ATOM 827 O O . MET A 1 110 ? 3.880 -6.889 -3.342 1.00 83.62 110 MET A O 1
ATOM 831 N N . ASP A 1 111 ? 6.095 -6.657 -3.630 1.00 89.12 111 ASP A N 1
ATOM 832 C CA . ASP A 1 111 ? 6.033 -5.305 -4.180 1.00 89.12 111 ASP A CA 1
ATOM 833 C C . ASP A 1 111 ? 5.280 -5.275 -5.515 1.00 89.12 111 ASP A C 1
ATOM 835 O O . ASP A 1 111 ? 4.338 -4.493 -5.662 1.00 89.12 111 ASP A O 1
ATOM 839 N N . LEU A 1 112 ? 5.561 -6.190 -6.454 1.00 87.56 112 LEU A N 1
ATOM 840 C CA . LEU A 1 112 ? 4.790 -6.306 -7.703 1.00 87.56 112 LEU A CA 1
ATOM 841 C C . LEU A 1 112 ? 3.310 -6.620 -7.454 1.00 87.56 112 LEU A C 1
ATOM 843 O O . LEU A 1 112 ? 2.434 -6.043 -8.106 1.00 87.56 112 LEU A O 1
ATOM 847 N N . HIS A 1 113 ? 3.017 -7.518 -6.510 1.00 85.25 113 HIS A N 1
ATOM 848 C CA . HIS A 1 113 ? 1.643 -7.870 -6.167 1.00 85.25 113 HIS A CA 1
ATOM 849 C C . HIS A 1 113 ? 0.898 -6.654 -5.615 1.00 85.25 113 HIS A C 1
ATOM 851 O O . HIS A 1 113 ? -0.191 -6.321 -6.082 1.00 85.25 113 HIS A O 1
ATOM 857 N N . ASN A 1 114 ? 1.488 -5.955 -4.649 1.00 87.31 114 ASN A N 1
ATOM 858 C CA . ASN A 1 114 ? 0.861 -4.797 -4.023 1.00 87.31 114 ASN A CA 1
ATOM 859 C C . ASN A 1 114 ? 0.782 -3.603 -4.982 1.00 87.31 114 ASN A C 1
ATOM 861 O O . ASN A 1 114 ? -0.202 -2.865 -4.943 1.00 87.31 114 ASN A O 1
ATOM 865 N N . ASN A 1 115 ? 1.731 -3.465 -5.914 1.00 90.12 115 ASN A N 1
ATOM 866 C CA . ASN A 1 115 ? 1.628 -2.524 -7.026 1.00 90.12 115 ASN A CA 1
ATOM 867 C C . ASN A 1 115 ? 0.362 -2.813 -7.860 1.00 90.12 115 ASN A C 1
ATOM 869 O O . ASN A 1 115 ? -0.444 -1.912 -8.111 1.00 90.12 115 ASN A O 1
ATOM 873 N N . LEU A 1 116 ? 0.140 -4.078 -8.242 1.00 85.44 116 LEU A N 1
ATOM 874 C CA . LEU A 1 116 ? -1.057 -4.515 -8.971 1.00 85.44 116 LEU A CA 1
ATOM 875 C C . LEU A 1 116 ? -2.346 -4.287 -8.166 1.00 85.44 116 LEU A C 1
ATOM 877 O O . LEU A 1 116 ? -3.325 -3.768 -8.712 1.00 85.44 116 LEU A O 1
ATOM 881 N N . VAL A 1 117 ? -2.346 -4.623 -6.871 1.00 84.44 117 VAL A N 1
ATOM 882 C CA . VAL A 1 117 ? -3.476 -4.365 -5.965 1.00 84.44 117 VAL A CA 1
ATOM 883 C C . VAL A 1 117 ? -3.808 -2.876 -5.959 1.00 84.44 117 VAL A C 1
ATOM 885 O O . VAL A 1 117 ? -4.962 -2.529 -6.200 1.00 84.44 117 VAL A O 1
ATOM 888 N N . GLY A 1 118 ? -2.823 -1.993 -5.791 1.00 88.75 118 GLY A N 1
ATOM 889 C CA . GLY A 1 118 ? -3.011 -0.542 -5.811 1.00 88.75 118 GLY A CA 1
ATOM 890 C C . GLY A 1 118 ? -3.657 -0.030 -7.094 1.00 88.75 118 GLY A C 1
ATOM 891 O O . GLY A 1 118 ? -4.662 0.680 -7.049 1.00 88.75 118 GLY A O 1
ATOM 892 N N . ARG A 1 119 ? -3.153 -0.470 -8.253 1.00 89.06 119 ARG A N 1
ATOM 893 C CA . ARG A 1 119 ? -3.720 -0.119 -9.569 1.00 89.06 119 ARG A CA 1
ATOM 894 C C . ARG A 1 119 ? -5.172 -0.583 -9.752 1.00 89.06 119 ARG A C 1
ATOM 896 O O . ARG A 1 119 ? -5.920 0.005 -10.535 1.00 89.06 119 ARG A O 1
ATOM 903 N N . SER A 1 120 ? -5.605 -1.607 -9.014 1.00 83.12 120 SER A N 1
ATOM 904 C CA . SER A 1 120 ? -6.985 -2.109 -9.054 1.00 83.12 120 SER A CA 1
ATOM 905 C C . SER A 1 120 ? -8.005 -1.233 -8.307 1.00 83.12 120 SER A C 1
ATOM 907 O O . SER A 1 120 ? -9.211 -1.375 -8.536 1.00 83.12 120 SER A O 1
ATOM 909 N N . PHE A 1 121 ? -7.569 -0.295 -7.455 1.00 81.00 121 PHE A N 1
ATOM 910 C CA . PHE A 1 121 ? -8.455 0.625 -6.726 1.00 81.00 121 PHE A CA 1
ATOM 911 C C . PHE A 1 121 ? -8.949 1.769 -7.623 1.00 81.00 121 PHE A C 1
ATOM 913 O O . PHE A 1 121 ? -8.543 2.921 -7.498 1.00 81.00 121 PHE A O 1
ATOM 920 N N . LYS A 1 122 ? -9.867 1.447 -8.539 1.00 70.56 122 LYS A N 1
ATOM 921 C CA . LYS A 1 122 ? -10.365 2.384 -9.563 1.00 70.56 122 LYS A CA 1
ATOM 922 C C . LYS A 1 122 ? -11.505 3.299 -9.089 1.00 70.56 122 LYS A C 1
ATOM 924 O O . LYS A 1 122 ? -11.743 4.325 -9.720 1.00 70.56 122 LYS A O 1
ATOM 929 N N . ASN A 1 123 ? -12.181 2.950 -7.987 1.00 67.94 123 ASN A N 1
ATOM 930 C CA . ASN A 1 123 ? -13.461 3.544 -7.572 1.00 67.94 123 ASN A CA 1
ATOM 931 C C . ASN A 1 123 ? -13.476 3.971 -6.090 1.00 67.94 123 ASN A C 1
ATOM 933 O O . ASN A 1 123 ? -14.218 3.404 -5.288 1.00 67.94 123 ASN A O 1
ATOM 937 N N . TYR A 1 124 ? -12.667 4.965 -5.721 1.00 76.00 124 TYR A N 1
ATOM 938 C CA . TYR A 1 124 ? -12.772 5.643 -4.423 1.00 76.00 124 TYR A CA 1
ATOM 939 C C . TYR A 1 124 ? -13.243 7.089 -4.611 1.00 76.00 124 TYR A C 1
ATOM 941 O O . TYR A 1 124 ? -12.826 7.770 -5.547 1.00 76.00 124 TYR A O 1
ATOM 949 N N . THR A 1 125 ? -14.130 7.563 -3.736 1.00 73.75 125 THR A N 1
ATOM 950 C CA . THR A 1 125 ? -14.709 8.917 -3.804 1.00 73.75 125 THR A CA 1
ATOM 951 C C . THR A 1 125 ? -13.880 9.947 -3.047 1.00 73.75 125 THR A C 1
ATOM 953 O O . THR A 1 125 ? -13.910 11.126 -3.389 1.00 73.75 125 THR A O 1
ATOM 956 N N . THR A 1 126 ? -13.110 9.522 -2.042 1.00 81.12 126 THR A N 1
ATOM 957 C CA . THR A 1 126 ? -12.211 10.391 -1.270 1.00 81.12 126 THR A CA 1
ATOM 958 C C . THR A 1 126 ? -10.882 9.698 -0.992 1.00 81.12 126 THR A C 1
ATOM 960 O O . THR A 1 126 ? -10.821 8.472 -0.899 1.00 81.12 126 THR A O 1
ATOM 963 N N . ILE A 1 127 ? -9.814 10.482 -0.823 1.00 80.38 127 ILE A N 1
ATOM 964 C CA . ILE A 1 127 ? -8.494 9.956 -0.442 1.00 80.38 127 ILE A CA 1
ATOM 965 C C . ILE A 1 127 ? -8.578 9.201 0.891 1.00 80.38 127 ILE A C 1
ATOM 967 O O . ILE A 1 127 ? -8.034 8.110 0.992 1.00 80.38 127 ILE A O 1
ATOM 971 N N . ASN A 1 128 ? -9.350 9.697 1.862 1.00 76.19 128 ASN A N 1
ATOM 972 C CA . ASN A 1 128 ? -9.548 9.006 3.140 1.00 76.19 128 ASN A CA 1
ATOM 973 C C . ASN A 1 128 ? -10.166 7.611 2.958 1.00 76.19 128 ASN A C 1
ATOM 975 O O . ASN A 1 128 ? -9.690 6.660 3.560 1.00 76.19 128 ASN A O 1
ATOM 979 N N . GLN A 1 129 ? -11.145 7.449 2.060 1.00 79.50 129 GLN A N 1
ATOM 980 C CA . GLN A 1 129 ? -11.723 6.130 1.774 1.00 79.50 129 GLN A CA 1
ATOM 981 C C . GLN A 1 129 ? -10.685 5.145 1.213 1.00 79.50 129 GLN A C 1
ATOM 983 O O . GLN A 1 129 ? -10.693 3.963 1.570 1.00 79.50 129 GLN A O 1
ATOM 988 N N . LEU A 1 130 ? -9.811 5.612 0.313 1.00 85.00 130 LEU A N 1
ATOM 989 C CA . LEU A 1 130 ? -8.719 4.797 -0.221 1.00 85.00 130 LEU A CA 1
ATOM 990 C C . LEU A 1 130 ? -7.752 4.401 0.896 1.00 85.00 130 LEU A C 1
ATOM 992 O O . LEU A 1 130 ? -7.431 3.220 1.029 1.00 85.00 130 LEU A O 1
ATOM 996 N N . LEU A 1 131 ? -7.313 5.387 1.682 1.00 82.94 131 LEU A N 1
ATOM 997 C CA . LEU A 1 131 ? -6.378 5.198 2.784 1.00 82.94 131 LEU A CA 1
ATOM 998 C C . LEU A 1 131 ? -6.922 4.184 3.784 1.00 82.94 131 LEU A C 1
ATOM 1000 O O . LEU A 1 131 ? -6.236 3.207 4.055 1.00 82.94 131 LEU A O 1
ATOM 1004 N N . ASP A 1 132 ? -8.170 4.333 4.227 1.00 76.44 132 ASP A N 1
ATOM 1005 C CA . ASP A 1 132 ? -8.816 3.392 5.144 1.00 76.44 132 ASP A CA 1
ATOM 1006 C C . ASP A 1 132 ? -8.879 1.986 4.535 1.00 76.44 132 ASP A C 1
ATOM 1008 O O . ASP A 1 132 ? -8.513 1.008 5.179 1.00 76.44 132 ASP A O 1
ATOM 1012 N N . SER A 1 133 ? -9.286 1.861 3.268 1.00 79.81 133 SER A N 1
ATOM 1013 C CA . SER A 1 133 ? -9.414 0.554 2.606 1.00 79.81 133 SER A CA 1
ATOM 1014 C C . SER A 1 133 ? -8.079 -0.184 2.499 1.00 79.81 133 SER A C 1
ATOM 1016 O O . SER A 1 133 ? -8.018 -1.395 2.720 1.00 79.81 133 SER A O 1
ATOM 1018 N N . LEU A 1 134 ? -7.014 0.530 2.135 1.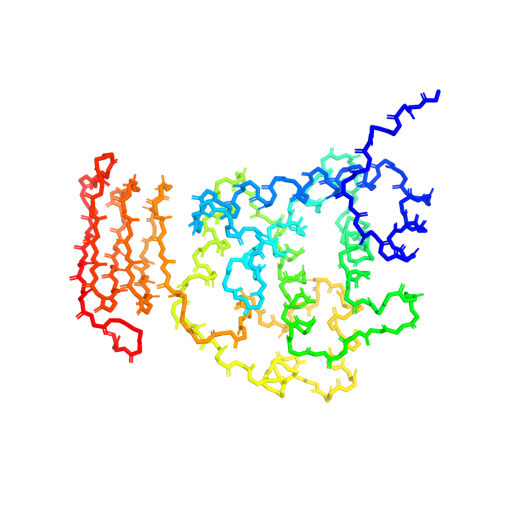00 83.69 134 LEU A N 1
ATOM 1019 C CA . LEU A 1 134 ? -5.673 -0.034 2.007 1.00 83.69 134 LEU A CA 1
ATOM 1020 C C . LEU A 1 134 ? -5.043 -0.302 3.366 1.00 83.69 134 LEU A C 1
ATOM 1022 O O . LEU A 1 134 ? -4.441 -1.355 3.562 1.00 83.69 134 LEU A O 1
ATOM 1026 N N . PHE A 1 135 ? -5.215 0.621 4.307 1.00 79.56 135 PHE A N 1
ATOM 1027 C CA . PHE A 1 135 ? -4.675 0.505 5.650 1.00 79.56 135 PHE A CA 1
ATOM 1028 C C . PHE A 1 135 ? -5.275 -0.707 6.349 1.00 79.56 135 PHE A C 1
ATOM 1030 O O . PHE A 1 135 ? -4.526 -1.580 6.778 1.00 79.56 135 PHE A O 1
ATOM 1037 N N . LEU A 1 136 ? -6.609 -0.832 6.338 1.00 72.62 136 LEU A N 1
ATOM 1038 C CA . LEU A 1 136 ? -7.324 -2.000 6.856 1.00 72.62 136 LEU A CA 1
ATOM 1039 C C . LEU A 1 136 ? -6.793 -3.295 6.239 1.00 72.62 136 LEU A C 1
ATOM 1041 O O . LEU A 1 136 ? -6.493 -4.227 6.966 1.00 72.62 136 LEU A O 1
ATOM 1045 N N . LYS A 1 137 ? -6.581 -3.361 4.922 1.00 76.62 137 LYS A N 1
ATOM 1046 C CA . LYS A 1 137 ? -6.024 -4.563 4.274 1.00 76.62 137 LYS A CA 1
ATOM 1047 C C . LYS A 1 137 ? -4.579 -4.872 4.676 1.00 76.62 137 LYS A C 1
ATOM 1049 O O . LYS A 1 137 ? -4.198 -6.040 4.670 1.00 76.62 137 LYS A O 1
ATOM 1054 N N . ALA A 1 138 ? -3.778 -3.856 4.986 1.00 75.56 138 ALA A N 1
ATOM 1055 C CA . ALA A 1 138 ? -2.363 -4.011 5.324 1.00 75.56 138 ALA A CA 1
ATOM 1056 C C . ALA A 1 138 ? -2.164 -4.558 6.745 1.00 75.56 138 ALA A C 1
ATOM 1058 O O . ALA A 1 138 ? -1.210 -5.295 7.011 1.00 75.56 138 ALA A O 1
ATOM 1059 N N . ILE A 1 139 ? -3.077 -4.190 7.642 1.00 66.06 139 ILE A N 1
ATOM 1060 C CA . ILE A 1 139 ? -3.050 -4.524 9.071 1.00 66.06 139 ILE A CA 1
ATOM 1061 C C . ILE A 1 139 ? -4.061 -5.597 9.457 1.00 66.06 139 ILE A C 1
ATOM 1063 O O . ILE A 1 139 ? -3.941 -6.169 10.537 1.00 66.06 139 ILE A O 1
ATOM 1067 N N . GLU A 1 140 ? -5.051 -5.886 8.603 1.00 63.28 140 GLU A N 1
ATOM 1068 C CA . GLU A 1 140 ? -5.981 -6.975 8.855 1.00 63.28 140 GLU A CA 1
ATOM 1069 C C . GLU A 1 140 ? -5.166 -8.266 9.064 1.00 63.28 140 GLU A C 1
ATOM 1071 O O . GLU A 1 140 ? -4.248 -8.584 8.285 1.00 63.28 140 GLU A O 1
ATOM 1076 N N . PRO A 1 141 ? -5.493 -9.042 10.108 1.00 49.50 141 PRO A N 1
ATOM 1077 C CA . PRO A 1 141 ? -4.734 -10.208 10.556 1.00 49.50 141 PRO A CA 1
ATOM 1078 C C . PRO A 1 141 ? -4.812 -11.414 9.616 1.00 49.50 141 PRO A C 1
ATOM 1080 O O . PRO A 1 141 ? -4.353 -12.501 9.958 1.00 49.50 141 PRO A O 1
ATOM 1083 N N . LYS A 1 142 ? -5.285 -11.236 8.377 1.00 52.50 142 LYS A N 1
ATOM 1084 C CA . LYS A 1 142 ? -4.988 -12.170 7.288 1.00 52.50 142 LYS A CA 1
ATOM 1085 C C . LYS A 1 142 ? -3.520 -12.014 6.891 1.00 52.50 142 LYS A C 1
ATOM 1087 O O . LYS A 1 142 ? -3.199 -11.553 5.800 1.00 52.50 142 LYS A O 1
ATOM 1092 N N . VAL A 1 143 ? -2.623 -12.376 7.809 1.00 49.34 143 VAL A N 1
ATOM 1093 C CA . VAL A 1 143 ? -1.221 -12.640 7.507 1.00 49.34 143 VAL A CA 1
ATOM 1094 C C . VAL A 1 143 ? -1.253 -13.830 6.559 1.00 49.34 143 VAL A C 1
ATOM 1096 O O . VAL A 1 143 ? -1.369 -14.976 6.989 1.00 49.34 143 VAL A O 1
ATOM 1099 N N . ILE A 1 144 ? -1.196 -13.582 5.254 1.00 53.75 144 ILE A N 1
ATOM 1100 C CA . ILE A 1 144 ? -0.719 -14.634 4.371 1.00 53.75 144 ILE A CA 1
ATOM 1101 C C . ILE A 1 144 ? 0.778 -14.678 4.655 1.00 53.75 144 ILE A C 1
ATOM 1103 O O . ILE A 1 144 ? 1.517 -13.830 4.167 1.00 53.75 144 ILE A O 1
ATOM 1107 N N . THR A 1 145 ? 1.215 -15.616 5.497 1.00 54.94 145 THR A N 1
ATOM 1108 C CA . THR A 1 145 ? 2.624 -16.012 5.623 1.00 54.94 145 THR A CA 1
ATOM 1109 C C . THR A 1 145 ? 3.021 -16.693 4.317 1.00 54.94 145 THR A C 1
ATOM 1111 O O . THR A 1 145 ? 3.171 -17.910 4.236 1.00 54.94 145 THR A O 1
ATOM 1114 N N . ALA A 1 146 ? 3.046 -15.918 3.237 1.00 54.22 146 ALA A N 1
ATOM 1115 C CA . ALA A 1 146 ? 3.184 -16.443 1.902 1.00 54.22 146 ALA A CA 1
ATOM 1116 C C . ALA A 1 146 ? 4.668 -16.694 1.640 1.00 54.22 146 ALA A C 1
ATOM 1118 O O . ALA A 1 146 ? 5.440 -15.776 1.378 1.00 54.22 146 ALA A O 1
ATOM 1119 N N . THR A 1 147 ? 5.075 -17.958 1.663 1.00 59.56 147 THR A N 1
ATOM 1120 C CA . THR A 1 147 ? 6.262 -18.387 0.919 1.00 59.56 147 THR A CA 1
ATOM 1121 C C . THR A 1 147 ? 6.136 -17.915 -0.532 1.00 59.56 147 THR A C 1
ATOM 1123 O O . THR A 1 147 ? 5.025 -17.789 -1.052 1.00 59.56 147 THR A O 1
ATOM 1126 N N . LEU A 1 148 ? 7.258 -17.699 -1.226 1.00 58.59 148 LEU A N 1
ATOM 1127 C CA . LEU A 1 148 ? 7.251 -17.333 -2.648 1.00 58.59 148 LEU A CA 1
ATOM 1128 C C . LEU A 1 148 ? 6.311 -18.242 -3.469 1.00 58.59 148 LEU A C 1
ATOM 1130 O O . LEU A 1 148 ? 5.539 -17.758 -4.288 1.00 58.59 148 LEU A O 1
ATOM 1134 N N . SER A 1 149 ? 6.288 -19.545 -3.176 1.00 60.50 149 SER A N 1
ATOM 1135 C CA . SER A 1 149 ? 5.364 -20.498 -3.799 1.00 60.50 149 SER A CA 1
ATOM 1136 C C . SER A 1 149 ? 3.886 -20.198 -3.524 1.00 60.50 149 SER A C 1
ATOM 1138 O O . SER A 1 149 ? 3.074 -20.341 -4.431 1.00 60.50 149 SER A O 1
ATOM 1140 N N . GLN A 1 150 ? 3.508 -19.760 -2.320 1.00 61.97 150 GLN A N 1
ATOM 1141 C CA . GLN A 1 150 ? 2.128 -19.361 -2.002 1.00 61.97 150 GLN A CA 1
ATOM 1142 C C . GLN A 1 150 ? 1.733 -18.055 -2.693 1.00 61.97 150 GLN A C 1
ATOM 1144 O O . GLN A 1 150 ? 0.604 -17.960 -3.172 1.00 61.97 150 GLN A O 1
ATOM 1149 N N . ILE A 1 151 ? 2.657 -17.091 -2.802 1.00 60.75 151 ILE A N 1
ATOM 1150 C CA . ILE A 1 151 ? 2.429 -15.863 -3.578 1.00 60.75 151 ILE A CA 1
ATOM 1151 C C . ILE A 1 151 ? 2.138 -16.252 -5.023 1.00 60.75 151 ILE A C 1
ATOM 1153 O O . ILE A 1 151 ? 1.059 -15.957 -5.521 1.00 60.75 151 ILE A O 1
ATOM 1157 N N . LEU A 1 152 ? 3.030 -17.012 -5.659 1.00 64.06 152 LEU A N 1
ATOM 1158 C CA . LEU A 1 152 ? 2.898 -17.409 -7.063 1.00 64.06 152 LEU A CA 1
ATOM 1159 C C . LEU A 1 152 ? 1.655 -18.285 -7.315 1.00 64.06 152 LEU A C 1
ATOM 1161 O O . LEU A 1 152 ? 0.950 -18.075 -8.297 1.00 64.06 152 LEU A O 1
ATOM 1165 N N . THR A 1 153 ? 1.314 -19.194 -6.393 1.00 63.47 153 THR A N 1
ATOM 1166 C CA . THR A 1 153 ? 0.102 -20.035 -6.493 1.00 63.47 153 THR A CA 1
ATOM 1167 C C . THR A 1 153 ? -1.185 -19.212 -6.378 1.00 63.47 153 THR A C 1
ATOM 1169 O O . THR A 1 153 ? -2.186 -19.565 -6.996 1.00 63.47 153 THR A O 1
ATOM 1172 N N . SER A 1 154 ? -1.176 -18.082 -5.655 1.00 56.84 154 SER A N 1
ATOM 1173 C CA . SER A 1 154 ? -2.336 -17.175 -5.574 1.00 56.84 154 SER A CA 1
ATOM 1174 C C . SER A 1 154 ? -2.683 -16.492 -6.906 1.00 56.84 154 SER A C 1
ATOM 1176 O O . SER A 1 154 ? -3.768 -15.928 -7.039 1.00 56.84 154 SER A O 1
ATOM 1178 N N . HIS A 1 155 ? -1.793 -16.586 -7.900 1.00 60.38 155 HIS A N 1
ATOM 1179 C CA . HIS A 1 155 ? -2.021 -16.160 -9.281 1.00 60.38 155 HIS A CA 1
ATOM 1180 C C . HIS A 1 155 ? -2.484 -17.312 -10.197 1.00 60.38 155 HIS A C 1
ATOM 1182 O O . HIS A 1 155 ? -2.539 -17.129 -11.410 1.00 60.38 155 HIS A O 1
ATOM 1188 N N . ASN A 1 156 ? -2.813 -18.485 -9.630 1.00 56.91 156 ASN A N 1
ATOM 1189 C CA . ASN A 1 156 ? -3.321 -19.682 -10.319 1.00 56.91 156 ASN A CA 1
ATOM 1190 C C . ASN A 1 156 ? -2.476 -20.109 -11.538 1.00 56.91 156 ASN A C 1
ATOM 1192 O O . ASN A 1 156 ? -3.003 -20.487 -12.584 1.00 56.91 156 ASN A O 1
ATOM 1196 N N . ALA A 1 157 ? -1.152 -20.005 -11.414 1.00 59.41 157 ALA A N 1
ATOM 1197 C CA . ALA A 1 157 ? -0.218 -20.186 -12.517 1.00 59.41 157 ALA A CA 1
ATOM 1198 C C . ALA A 1 157 ? 1.082 -20.867 -12.060 1.00 59.41 157 ALA A C 1
ATOM 1200 O O . ALA A 1 157 ? 1.427 -20.846 -10.877 1.00 59.41 157 ALA A O 1
ATOM 1201 N N . ASP A 1 158 ? 1.824 -21.463 -12.999 1.00 71.75 158 ASP A N 1
ATOM 1202 C CA . ASP A 1 158 ? 3.193 -21.912 -12.732 1.00 71.75 158 ASP A CA 1
ATOM 1203 C C . ASP A 1 158 ? 4.120 -20.718 -12.437 1.00 71.75 158 ASP A C 1
ATOM 1205 O O . ASP A 1 158 ? 3.803 -19.573 -12.756 1.00 71.75 158 ASP A O 1
ATOM 1209 N N . VAL A 1 159 ? 5.293 -20.979 -11.853 1.00 67.19 159 VAL A N 1
ATOM 1210 C CA . VAL A 1 159 ? 6.230 -19.941 -11.386 1.00 67.19 159 VAL A CA 1
ATOM 1211 C C . VAL A 1 159 ? 6.583 -18.918 -12.471 1.00 67.19 159 VAL A C 1
ATOM 1213 O O . VAL A 1 159 ? 6.630 -17.724 -12.182 1.00 67.19 159 VAL A O 1
ATOM 1216 N N . ASN A 1 160 ? 6.831 -19.346 -13.711 1.00 71.38 160 ASN A N 1
ATOM 1217 C CA . ASN A 1 160 ? 7.227 -18.422 -14.776 1.00 71.38 160 ASN A CA 1
ATOM 1218 C C . ASN A 1 160 ? 6.046 -17.571 -15.234 1.00 71.38 160 ASN A C 1
ATOM 1220 O O . ASN A 1 160 ? 6.190 -16.361 -15.407 1.00 71.38 160 ASN A O 1
ATOM 1224 N N . THR A 1 161 ? 4.876 -18.188 -15.369 1.00 71.38 161 THR A N 1
ATOM 1225 C CA . THR A 1 161 ? 3.640 -17.480 -15.702 1.00 71.38 161 THR A CA 1
ATOM 1226 C C . THR A 1 161 ? 3.242 -16.505 -14.593 1.00 71.38 161 THR A C 1
ATOM 1228 O O . THR A 1 161 ? 2.893 -15.370 -14.891 1.00 71.38 161 THR A O 1
ATOM 1231 N N . ALA A 1 162 ? 3.383 -16.868 -13.318 1.00 70.06 162 ALA A N 1
ATOM 1232 C CA . ALA A 1 162 ? 3.091 -15.989 -12.187 1.00 70.06 162 ALA A CA 1
ATOM 1233 C C . ALA A 1 162 ? 4.005 -14.748 -12.146 1.00 70.06 162 ALA A C 1
ATOM 1235 O O . ALA A 1 162 ? 3.517 -13.644 -11.916 1.00 70.06 162 ALA A O 1
ATOM 1236 N N . TRP A 1 163 ? 5.300 -14.889 -12.451 1.00 75.31 163 TRP A N 1
ATOM 1237 C CA . TRP A 1 163 ? 6.200 -13.735 -12.598 1.00 75.31 163 TRP A CA 1
ATOM 1238 C C . TRP A 1 163 ? 5.819 -12.842 -13.778 1.00 75.31 163 TRP A C 1
ATOM 1240 O O . TRP A 1 163 ? 5.768 -11.623 -13.625 1.00 75.31 163 TRP A O 1
ATOM 1250 N N . ASN A 1 164 ? 5.490 -13.437 -14.927 1.00 75.94 164 ASN A N 1
ATOM 1251 C CA . ASN A 1 164 ? 5.007 -12.673 -16.075 1.00 75.94 164 ASN A CA 1
ATOM 1252 C C . ASN A 1 164 ? 3.712 -11.929 -15.743 1.00 75.94 164 ASN A C 1
ATOM 1254 O O . ASN A 1 164 ? 3.551 -10.792 -16.173 1.00 75.94 164 ASN A O 1
ATOM 1258 N N . LEU A 1 165 ? 2.808 -12.538 -14.972 1.00 72.81 165 LEU A N 1
ATOM 1259 C CA . LEU A 1 165 ? 1.564 -11.903 -14.560 1.00 72.81 165 LEU A CA 1
ATOM 1260 C C . LEU A 1 165 ? 1.821 -10.726 -13.610 1.00 72.81 165 LEU A C 1
ATOM 1262 O O . LEU A 1 165 ? 1.264 -9.650 -13.816 1.00 72.81 165 LEU A O 1
ATOM 1266 N N . LEU A 1 166 ? 2.674 -10.904 -12.604 1.00 76.25 166 LEU A N 1
ATOM 1267 C CA . LEU A 1 166 ? 3.042 -9.851 -11.654 1.00 76.25 166 LEU A CA 1
ATOM 1268 C C . LEU A 1 166 ? 3.677 -8.637 -12.340 1.00 76.25 166 LEU A C 1
ATOM 1270 O O . LEU A 1 166 ? 3.401 -7.497 -11.973 1.00 76.25 166 LEU A O 1
ATOM 1274 N N . GLU A 1 167 ? 4.493 -8.889 -13.357 1.00 77.44 167 GLU A N 1
ATOM 1275 C CA . GLU A 1 167 ? 5.165 -7.846 -14.116 1.00 77.44 167 GLU A CA 1
ATOM 1276 C C . GLU A 1 167 ? 4.260 -7.190 -15.168 1.00 77.44 167 GLU A C 1
ATOM 1278 O O . GLU A 1 167 ? 4.286 -5.969 -15.314 1.00 77.44 167 GLU A O 1
ATOM 1283 N N . ASN A 1 168 ? 3.466 -7.977 -15.906 1.00 71.88 168 ASN A N 1
ATOM 1284 C CA . ASN A 1 168 ? 2.861 -7.558 -17.179 1.00 71.88 168 ASN A CA 1
ATOM 1285 C C . ASN A 1 168 ? 1.320 -7.483 -17.174 1.00 71.88 168 ASN A C 1
ATOM 1287 O O . ASN A 1 168 ? 0.744 -7.054 -18.171 1.00 71.88 168 ASN A O 1
ATOM 1291 N N . THR A 1 169 ? 0.621 -7.859 -16.097 1.00 67.44 169 THR A N 1
ATOM 1292 C CA . THR A 1 169 ? -0.857 -7.918 -16.115 1.00 67.44 169 THR A CA 1
ATOM 1293 C C . THR A 1 169 ? -1.523 -6.557 -15.928 1.00 67.44 169 THR A C 1
ATOM 1295 O O . THR A 1 169 ? -1.325 -5.879 -14.916 1.00 67.44 169 THR A O 1
ATOM 1298 N N . ASP A 1 170 ? -2.412 -6.222 -16.868 1.00 60.75 170 ASP A N 1
ATOM 1299 C CA . ASP A 1 170 ? -3.426 -5.181 -16.703 1.00 60.75 170 ASP A CA 1
ATOM 1300 C C . ASP A 1 170 ? -4.425 -5.586 -15.602 1.00 60.75 170 ASP A C 1
ATOM 1302 O O . ASP A 1 170 ? -5.006 -6.674 -15.611 1.00 60.75 170 ASP A O 1
ATOM 1306 N N . SER A 1 171 ? -4.665 -4.669 -14.663 1.00 54.75 171 SER A N 1
ATOM 1307 C CA . SER A 1 171 ? -5.578 -4.821 -13.525 1.00 54.75 171 SER A CA 1
ATOM 1308 C C . SER A 1 171 ? -7.040 -5.098 -13.916 1.00 54.75 171 SER A C 1
ATOM 1310 O O . SER A 1 171 ? -7.879 -5.300 -13.040 1.00 54.75 171 SER A O 1
ATOM 1312 N N . SER A 1 172 ? -7.388 -5.075 -15.206 1.00 47.66 172 SER A N 1
ATOM 1313 C CA . SER A 1 172 ? -8.722 -5.382 -15.736 1.00 47.66 172 SER A CA 1
ATOM 1314 C C . SER A 1 172 ? -9.116 -6.873 -15.676 1.00 47.66 172 SER A C 1
ATOM 1316 O O . SER A 1 172 ? -10.311 -7.156 -15.647 1.00 47.66 172 SER A O 1
ATOM 1318 N N . ASN A 1 173 ? -8.166 -7.811 -15.537 1.00 50.34 173 ASN A N 1
ATOM 1319 C CA . ASN A 1 173 ? -8.411 -9.270 -15.521 1.00 50.34 173 ASN A CA 1
ATOM 1320 C C . ASN A 1 173 ? -8.260 -9.924 -14.124 1.00 50.34 173 ASN A C 1
ATOM 1322 O O . ASN A 1 173 ? -7.686 -11.001 -13.992 1.00 50.34 173 ASN A O 1
ATOM 1326 N N . LEU A 1 174 ? -8.738 -9.256 -13.067 1.00 53.94 174 LEU A N 1
ATOM 1327 C CA . LEU A 1 174 ? -8.630 -9.651 -11.647 1.00 53.94 174 LEU A CA 1
ATOM 1328 C C . LEU A 1 174 ? -9.218 -11.044 -11.302 1.00 53.94 174 LEU A C 1
ATOM 1330 O O . LEU A 1 174 ? -10.278 -11.137 -10.691 1.00 53.94 174 LEU A O 1
ATOM 1334 N N . GLU A 1 175 ? -8.486 -12.117 -11.592 1.00 52.56 175 GLU A N 1
ATOM 1335 C CA . GLU A 1 175 ? -8.571 -13.411 -10.880 1.00 52.56 175 GLU A CA 1
ATOM 1336 C C . GLU A 1 175 ? -7.556 -13.471 -9.712 1.00 52.56 175 GLU A C 1
ATOM 1338 O O . GLU A 1 175 ? -7.520 -14.423 -8.938 1.00 52.56 175 GLU A O 1
ATOM 1343 N N . VAL A 1 176 ? -6.729 -12.427 -9.556 1.00 52.72 176 VAL A N 1
ATOM 1344 C CA . VAL A 1 176 ? -5.700 -12.301 -8.515 1.00 52.72 176 VAL A CA 1
ATOM 1345 C C . VAL A 1 176 ? -6.303 -11.764 -7.210 1.00 52.72 176 VAL A C 1
ATOM 1347 O O . VAL A 1 176 ? -7.124 -10.843 -7.213 1.00 52.72 176 VAL A O 1
ATOM 1350 N N . SER A 1 177 ? -5.860 -12.321 -6.080 1.00 59.06 177 SER A N 1
ATOM 1351 C CA . SER A 1 177 ? -6.187 -11.869 -4.721 1.00 59.06 177 SER A CA 1
ATOM 1352 C C . SER A 1 177 ? -6.120 -10.337 -4.560 1.00 59.06 177 SER A C 1
ATOM 1354 O O . SER A 1 177 ? -5.100 -9.723 -4.848 1.00 59.06 177 SER A O 1
ATOM 1356 N N . ARG A 1 178 ? -7.188 -9.715 -4.031 1.00 65.50 178 ARG A N 1
ATOM 1357 C CA . ARG A 1 178 ? -7.219 -8.285 -3.628 1.00 65.50 178 ARG A CA 1
ATOM 1358 C C . ARG A 1 178 ? -6.782 -8.062 -2.172 1.00 65.50 178 ARG A C 1
ATOM 1360 O O . ARG A 1 178 ? -7.226 -7.102 -1.522 1.00 65.50 178 ARG A O 1
ATOM 1367 N N . PHE A 1 179 ? -6.026 -9.001 -1.616 1.00 71.50 179 PHE A N 1
ATOM 1368 C CA . PHE A 1 179 ? -5.422 -8.887 -0.291 1.00 71.50 179 PHE A CA 1
ATOM 1369 C C . PHE A 1 179 ? -4.000 -8.364 -0.442 1.00 71.50 179 PHE A C 1
ATOM 1371 O O . PHE A 1 179 ? -3.305 -8.784 -1.355 1.00 71.50 179 PHE A O 1
ATOM 1378 N N . LEU A 1 180 ? -3.576 -7.467 0.449 1.00 74.94 180 LEU A N 1
ATOM 1379 C CA . LEU A 1 180 ? -2.178 -7.057 0.475 1.00 74.94 180 LEU A CA 1
ATOM 1380 C C . LEU A 1 180 ? -1.325 -8.232 0.955 1.00 74.94 180 LEU A C 1
ATOM 1382 O O . LEU A 1 180 ? -1.638 -8.866 1.965 1.00 74.94 180 LEU A O 1
ATOM 1386 N N . VAL A 1 181 ? -0.263 -8.527 0.213 1.00 76.00 181 VAL A N 1
ATOM 1387 C CA . VAL A 1 181 ? 0.712 -9.562 0.570 1.00 76.00 181 VAL A CA 1
ATOM 1388 C C . VAL A 1 181 ? 1.798 -8.919 1.426 1.00 76.00 181 VAL A C 1
ATOM 1390 O O . VAL A 1 181 ? 2.192 -7.785 1.166 1.00 76.00 181 VAL A O 1
ATOM 1393 N N . ARG A 1 182 ? 2.275 -9.628 2.452 1.00 73.88 182 ARG A N 1
ATOM 1394 C CA . ARG A 1 182 ? 3.412 -9.242 3.303 1.00 73.88 182 ARG A CA 1
ATOM 1395 C C . ARG A 1 182 ? 4.276 -10.471 3.571 1.00 73.88 182 ARG A C 1
ATOM 1397 O O . ARG A 1 182 ? 3.727 -11.569 3.645 1.00 73.88 182 ARG A O 1
ATOM 1404 N N . ILE A 1 183 ? 5.592 -10.302 3.686 1.00 66.62 183 ILE A N 1
ATOM 1405 C CA . ILE A 1 183 ? 6.529 -11.428 3.866 1.00 66.62 183 ILE A CA 1
ATOM 1406 C C . ILE A 1 183 ? 6.943 -11.642 5.330 1.00 66.62 183 ILE A C 1
ATOM 1408 O O . ILE A 1 183 ? 7.391 -12.734 5.677 1.00 66.62 183 ILE A O 1
ATOM 1412 N N . ASP A 1 184 ? 6.662 -10.668 6.198 1.00 64.56 184 ASP A N 1
ATOM 1413 C CA . ASP A 1 184 ? 6.879 -10.769 7.641 1.00 64.56 184 ASP A CA 1
ATOM 1414 C C . ASP A 1 184 ? 5.662 -11.315 8.420 1.00 64.56 184 ASP A C 1
ATOM 1416 O O . ASP A 1 184 ? 4.502 -10.993 8.108 1.00 64.56 184 ASP A O 1
ATOM 1420 N N . PRO A 1 185 ? 5.892 -12.109 9.488 1.00 62.78 185 PRO A N 1
ATOM 1421 C CA . PRO A 1 185 ? 4.840 -12.495 10.416 1.00 62.78 185 PRO A CA 1
ATOM 1422 C C . PRO A 1 185 ? 4.397 -11.267 11.217 1.00 62.78 185 PRO A C 1
ATOM 1424 O O . PRO A 1 185 ? 5.233 -10.529 11.710 1.00 62.78 185 PRO A O 1
ATOM 1427 N N . CYS A 1 186 ? 3.079 -11.087 11.325 1.00 68.75 186 CYS A N 1
ATOM 1428 C CA . CYS A 1 186 ? 2.342 -10.062 12.071 1.00 68.75 186 CYS A CA 1
ATOM 1429 C C . CYS A 1 186 ? 2.994 -8.683 12.317 1.00 68.75 186 CYS A C 1
ATOM 1431 O O . CYS A 1 186 ? 4.019 -8.559 12.983 1.00 68.75 186 CYS A O 1
ATOM 1433 N N . THR A 1 187 ? 2.295 -7.619 11.908 1.00 72.38 187 THR A N 1
ATOM 1434 C CA . THR A 1 187 ? 2.677 -6.220 12.152 1.00 72.38 187 THR A CA 1
ATOM 1435 C C . THR A 1 187 ? 3.228 -6.009 13.569 1.00 72.38 187 THR A C 1
ATOM 1437 O O . THR A 1 187 ? 2.593 -6.392 14.548 1.00 72.38 187 THR A O 1
ATOM 1440 N N . VAL A 1 188 ? 4.429 -5.428 13.679 1.00 73.94 188 VAL A N 1
ATOM 1441 C CA . VAL A 1 188 ? 5.139 -5.314 14.964 1.00 73.94 188 VAL A CA 1
ATOM 1442 C C . VAL A 1 188 ? 4.398 -4.386 15.913 1.00 73.94 188 VAL A C 1
ATOM 1444 O O . VAL A 1 188 ? 4.055 -4.784 17.021 1.00 73.94 188 VAL A O 1
ATOM 1447 N N . SER A 1 189 ? 4.097 -3.168 15.485 1.00 78.38 189 SER A N 1
ATOM 1448 C CA . SER A 1 189 ? 3.342 -2.188 16.264 1.00 78.38 189 SER A CA 1
ATOM 1449 C C . SER A 1 189 ? 2.444 -1.360 15.354 1.00 78.38 189 SER A C 1
ATOM 1451 O O . SER A 1 189 ? 2.638 -1.329 14.138 1.00 78.38 189 SER A O 1
ATOM 1453 N N . LEU A 1 190 ? 1.443 -0.701 15.941 1.00 79.94 190 LEU A N 1
ATOM 1454 C CA . LEU A 1 190 ? 0.491 0.113 15.191 1.00 79.94 190 LEU A CA 1
ATOM 1455 C C . LEU A 1 190 ? 0.192 1.435 15.888 1.00 79.94 190 LEU A C 1
ATOM 1457 O O . LEU A 1 190 ? -0.038 1.461 17.096 1.00 79.94 190 LEU A O 1
ATOM 1461 N N . LEU A 1 191 ? 0.132 2.514 15.108 1.00 83.81 191 LEU A N 1
ATOM 1462 C CA . LEU A 1 191 ? -0.323 3.828 15.549 1.00 83.81 191 LEU A CA 1
ATOM 1463 C C . LEU A 1 191 ? -1.595 4.219 14.782 1.00 83.81 191 LEU A C 1
ATOM 1465 O O . LEU A 1 191 ? -1.562 4.534 13.600 1.00 83.81 191 LEU A O 1
ATOM 1469 N N . LEU A 1 192 ? -2.735 4.228 15.462 1.00 85.00 192 LEU A N 1
ATOM 1470 C CA . LEU A 1 192 ? -4.036 4.536 14.876 1.00 85.00 192 LEU A CA 1
ATOM 1471 C C . LEU A 1 192 ? -4.397 6.001 15.121 1.00 85.00 192 LEU A C 1
ATOM 1473 O O . LEU A 1 192 ? -4.761 6.357 16.233 1.00 85.00 192 LEU A O 1
ATOM 1477 N N . THR A 1 193 ? -4.341 6.855 14.099 1.00 83.06 193 THR A N 1
ATOM 1478 C CA . THR A 1 193 ? -4.655 8.300 14.226 1.00 83.06 193 THR A CA 1
ATOM 1479 C C . THR A 1 193 ? -5.863 8.778 13.409 1.00 83.06 193 THR A C 1
ATOM 1481 O O . THR A 1 193 ? -6.281 9.925 13.541 1.00 83.06 193 THR A O 1
ATOM 1484 N N . HIS A 1 194 ? -6.448 7.924 12.567 1.00 79.50 194 HIS A N 1
ATOM 1485 C CA . HIS A 1 194 ? -7.506 8.279 11.606 1.00 79.50 194 HIS A CA 1
ATOM 1486 C C . HIS A 1 194 ? -8.917 7.972 12.142 1.00 79.50 194 HIS A C 1
ATOM 1488 O O . HIS A 1 194 ? -9.080 7.607 13.298 1.00 79.50 194 HIS A O 1
ATOM 1494 N N . SER A 1 195 ? -9.971 8.157 11.344 1.00 84.88 195 SER A N 1
ATOM 1495 C CA . SER A 1 195 ? -11.330 7.757 11.747 1.00 84.88 195 SER A CA 1
ATOM 1496 C C . SER A 1 195 ? -11.638 6.337 11.274 1.00 84.88 195 SER A C 1
ATOM 1498 O O . SER A 1 195 ? -11.389 6.020 10.121 1.00 84.88 195 SER A O 1
ATOM 1500 N N . ILE A 1 196 ? -12.210 5.489 12.128 1.00 83.56 196 ILE A N 1
ATOM 1501 C CA . ILE A 1 196 ? -12.557 4.101 11.797 1.00 83.56 196 ILE A CA 1
ATOM 1502 C C . ILE A 1 196 ? -14.075 3.975 11.751 1.00 83.56 196 ILE A C 1
ATOM 1504 O O . ILE A 1 196 ? -14.755 4.207 12.753 1.00 83.56 196 ILE A O 1
ATOM 1508 N N . ALA A 1 197 ? -14.604 3.600 10.585 1.00 84.88 197 ALA A N 1
ATOM 1509 C CA . ALA A 1 197 ? -16.046 3.484 10.375 1.00 84.88 197 ALA A CA 1
ATOM 1510 C C . ALA A 1 197 ? -16.589 2.047 10.438 1.00 84.88 197 ALA A C 1
ATOM 1512 O O . ALA A 1 197 ? -17.764 1.844 10.721 1.00 84.88 197 ALA A O 1
ATOM 1513 N N . ASN A 1 198 ? -15.741 1.049 10.188 1.00 80.31 198 ASN A N 1
ATOM 1514 C CA . ASN A 1 198 ? -16.171 -0.324 9.925 1.00 80.31 198 ASN A CA 1
ATOM 1515 C C . ASN A 1 198 ? -15.972 -1.262 11.126 1.00 80.31 198 ASN A C 1
ATOM 1517 O O . ASN A 1 198 ? -15.389 -0.900 12.149 1.00 80.31 198 ASN A O 1
ATOM 1521 N N . THR A 1 199 ? -16.461 -2.497 10.985 1.00 86.25 199 THR A N 1
ATOM 1522 C CA . THR A 1 199 ? -16.063 -3.606 11.862 1.00 86.25 199 THR A CA 1
ATOM 1523 C C . THR A 1 199 ? -14.668 -4.085 11.464 1.00 86.25 199 THR A C 1
ATOM 1525 O O . THR A 1 199 ? -14.472 -4.448 10.307 1.00 86.25 199 THR A O 1
ATOM 1528 N N . VAL A 1 200 ? -13.715 -4.082 12.396 1.00 81.19 200 VAL A N 1
ATOM 1529 C CA . VAL A 1 200 ? -12.315 -4.460 12.137 1.00 81.19 200 VAL A CA 1
ATOM 1530 C C . VAL A 1 200 ? -11.644 -5.030 13.388 1.00 81.19 200 VAL A C 1
ATOM 1532 O O . VAL A 1 200 ? -11.915 -4.588 14.503 1.00 81.19 200 VAL A O 1
ATOM 1535 N N . LYS A 1 201 ? -10.734 -5.990 13.191 1.00 85.50 201 LYS A N 1
ATOM 1536 C CA . LYS A 1 201 ? -9.771 -6.453 14.196 1.00 85.50 201 LYS A CA 1
ATOM 1537 C C . LYS A 1 201 ? -8.354 -6.059 13.771 1.00 85.50 201 LYS A C 1
ATOM 1539 O O . LYS A 1 201 ? -7.969 -6.312 12.632 1.00 85.50 201 LYS A O 1
ATOM 1544 N N . PHE A 1 202 ? -7.604 -5.457 14.686 1.00 84.12 202 PHE A N 1
ATOM 1545 C CA . PHE A 1 202 ? -6.178 -5.166 14.567 1.00 84.12 202 PHE A CA 1
ATOM 1546 C C . PHE A 1 202 ? -5.413 -6.131 15.465 1.00 84.12 202 PHE A C 1
ATOM 1548 O O . PHE A 1 202 ? -5.701 -6.166 16.655 1.00 84.12 202 PHE A O 1
ATOM 1555 N N . GLU A 1 203 ? -4.453 -6.876 14.915 1.00 84.00 203 GLU A N 1
ATOM 1556 C CA . GLU A 1 203 ? -3.553 -7.742 15.691 1.00 84.00 203 GLU A CA 1
ATOM 1557 C C . GLU A 1 203 ? -2.103 -7.319 15.440 1.00 84.00 203 GLU A C 1
ATOM 1559 O O . GLU A 1 203 ? -1.702 -7.160 14.283 1.00 84.00 203 GLU A O 1
ATOM 1564 N N . VAL A 1 204 ? -1.320 -7.137 16.507 1.00 79.56 204 VAL A N 1
ATOM 1565 C CA . VAL A 1 204 ? 0.112 -6.803 16.422 1.00 79.56 204 VAL A CA 1
ATOM 1566 C C . VAL A 1 204 ? 0.962 -7.577 17.424 1.00 79.56 204 VAL A C 1
ATOM 1568 O O . VAL A 1 204 ? 0.519 -7.921 18.522 1.00 79.56 204 VAL A O 1
ATOM 1571 N N . SER A 1 205 ? 2.224 -7.823 17.069 1.00 82.62 205 SER A N 1
ATOM 1572 C CA . SER A 1 205 ? 3.133 -8.649 17.875 1.00 82.62 205 SER A CA 1
ATOM 1573 C C . SER A 1 205 ? 3.800 -7.899 19.031 1.00 82.62 205 SER A C 1
ATOM 1575 O O . SER A 1 205 ? 4.474 -8.521 19.847 1.00 82.62 205 SER A O 1
ATOM 1577 N N . THR A 1 206 ? 3.604 -6.580 19.146 1.00 86.62 206 THR A N 1
ATOM 1578 C CA . THR A 1 206 ? 4.075 -5.788 20.294 1.00 86.62 206 THR A CA 1
ATOM 1579 C C . THR A 1 206 ? 2.982 -4.893 20.877 1.00 86.62 206 THR A C 1
ATOM 1581 O O . THR A 1 206 ? 2.414 -5.246 21.905 1.00 86.62 206 THR A O 1
ATOM 1584 N N . PHE A 1 207 ? 2.669 -3.737 20.286 1.00 89.06 207 PHE A N 1
ATOM 1585 C CA . PHE A 1 207 ? 1.765 -2.756 20.896 1.00 89.06 207 PHE A CA 1
ATOM 1586 C C . PHE A 1 207 ? 0.910 -1.978 19.892 1.00 89.06 207 PHE A C 1
ATOM 1588 O O . PHE A 1 207 ? 1.338 -1.709 18.767 1.00 89.06 207 PHE A O 1
ATOM 1595 N N . ILE A 1 208 ? -0.273 -1.545 20.338 1.00 90.19 208 ILE A N 1
ATOM 1596 C CA . ILE A 1 208 ? -1.138 -0.596 19.620 1.00 90.19 208 ILE A CA 1
ATOM 1597 C C . ILE A 1 208 ? -1.178 0.720 20.393 1.00 90.19 208 ILE A C 1
ATOM 1599 O O . ILE A 1 208 ? -1.422 0.735 21.597 1.00 90.19 208 ILE A O 1
ATOM 1603 N N . GLN A 1 209 ? -0.992 1.835 19.697 1.00 92.44 209 GLN A N 1
ATOM 1604 C CA . GLN A 1 209 ? -1.272 3.182 20.182 1.00 92.44 209 GLN A CA 1
ATOM 1605 C C . GLN A 1 209 ? -2.459 3.749 19.406 1.00 92.44 209 GLN A C 1
ATOM 1607 O O . GLN A 1 209 ? -2.438 3.790 18.182 1.00 92.44 209 GLN A O 1
ATOM 1612 N N . ALA A 1 210 ? -3.497 4.193 20.103 1.00 93.25 210 ALA A N 1
ATOM 1613 C CA . ALA A 1 210 ? -4.753 4.635 19.516 1.00 93.25 210 ALA A CA 1
ATOM 1614 C C . ALA A 1 210 ? -5.043 6.094 19.876 1.00 93.25 210 ALA A C 1
ATOM 1616 O O . ALA A 1 210 ? -5.211 6.443 21.038 1.00 93.25 210 ALA A O 1
ATOM 1617 N N . GLN A 1 211 ? -5.113 6.944 18.862 1.00 93.50 211 GLN A N 1
ATOM 1618 C CA . GLN A 1 211 ? -5.538 8.346 18.889 1.00 93.50 211 GLN A CA 1
ATOM 1619 C C . GLN A 1 211 ? -6.678 8.598 17.875 1.00 93.50 211 GLN A C 1
ATOM 1621 O O . GLN A 1 211 ? -6.996 9.733 17.533 1.00 93.50 211 GLN A O 1
ATOM 1626 N N . ASN A 1 212 ? -7.273 7.524 17.359 1.00 89.75 212 ASN A N 1
ATOM 1627 C CA . ASN A 1 212 ? -8.297 7.520 16.324 1.00 89.75 212 ASN A CA 1
ATOM 1628 C C . ASN A 1 212 ? -9.687 7.912 16.849 1.00 89.75 212 ASN A C 1
ATOM 1630 O O . ASN A 1 212 ? -9.959 7.899 18.049 1.00 89.75 212 ASN A O 1
ATOM 1634 N N . THR A 1 213 ? -10.591 8.220 15.919 1.00 94.12 213 THR A N 1
ATOM 1635 C CA . THR A 1 213 ? -12.025 8.410 16.202 1.00 94.12 213 THR A CA 1
ATOM 1636 C C . THR A 1 213 ? -12.818 7.209 15.690 1.00 94.12 213 THR A C 1
ATOM 1638 O O . THR A 1 213 ? -12.683 6.835 14.530 1.00 94.12 213 THR A O 1
ATOM 1641 N N . LEU A 1 214 ? -13.647 6.588 16.525 1.00 94.56 214 LEU A N 1
ATOM 1642 C CA . LEU A 1 214 ? -14.558 5.516 16.118 1.00 94.56 214 LEU A CA 1
ATOM 1643 C C . LEU A 1 214 ? -15.920 6.097 15.758 1.00 94.56 214 LEU A C 1
ATOM 1645 O O . LEU A 1 214 ? -16.559 6.701 16.615 1.00 94.56 214 LEU A O 1
ATOM 1649 N N . SER A 1 215 ? -16.377 5.885 14.522 1.00 92.88 215 SER A N 1
ATOM 1650 C CA . SER A 1 215 ? -17.729 6.294 14.117 1.00 92.88 215 SER A CA 1
ATOM 1651 C C . SER A 1 215 ? -18.794 5.467 14.841 1.00 92.88 215 SER A C 1
ATOM 1653 O O . SER A 1 215 ? -18.533 4.326 15.222 1.00 92.88 215 SER A O 1
ATOM 1655 N N . SER A 1 216 ? -20.025 5.973 14.921 1.00 95.25 216 SER A N 1
ATOM 1656 C CA . SER A 1 216 ? -21.158 5.341 15.621 1.00 95.25 216 SER A CA 1
ATOM 1657 C C . SER A 1 216 ? -21.508 3.909 15.190 1.00 95.25 216 SER A C 1
ATOM 1659 O O . SER A 1 216 ? -22.245 3.231 15.897 1.00 95.25 216 SER A O 1
ATOM 1661 N N . THR A 1 217 ? -21.007 3.429 14.048 1.00 90.06 217 THR A N 1
ATOM 1662 C CA . THR A 1 217 ? -21.245 2.055 13.559 1.00 90.06 217 THR A CA 1
ATOM 1663 C C . THR A 1 217 ? -20.034 1.130 13.701 1.00 90.06 217 THR A C 1
ATOM 1665 O O . THR A 1 217 ? -20.135 -0.070 13.433 1.00 90.06 217 THR A O 1
ATOM 1668 N N . ALA A 1 218 ? -18.895 1.664 14.147 1.00 90.81 218 ALA A N 1
ATOM 1669 C CA . ALA A 1 218 ? -17.646 0.925 14.224 1.00 90.81 218 ALA A CA 1
ATOM 1670 C C . ALA A 1 218 ? -17.683 -0.139 15.330 1.00 90.81 218 ALA A C 1
ATOM 1672 O O . ALA A 1 218 ? -18.161 0.098 16.445 1.00 90.81 218 ALA A O 1
ATOM 1673 N N . LYS A 1 219 ? -17.128 -1.313 15.023 1.00 93.50 219 LYS A N 1
ATOM 1674 C CA . LYS A 1 219 ? -16.892 -2.396 15.987 1.00 93.50 219 LYS A CA 1
ATOM 1675 C C . LYS A 1 219 ? -15.429 -2.795 15.896 1.00 93.50 219 LYS A C 1
ATOM 1677 O O . LYS A 1 219 ? -15.038 -3.455 14.936 1.00 93.50 219 LYS A O 1
ATOM 1682 N N . VAL A 1 220 ? -14.622 -2.335 16.843 1.00 92.19 220 VAL A N 1
ATOM 1683 C CA . VAL A 1 220 ? -13.163 -2.405 16.726 1.00 92.19 220 VAL A CA 1
ATOM 1684 C C . VAL A 1 220 ? -12.556 -3.303 17.788 1.00 92.19 220 VAL A C 1
ATOM 1686 O O . VAL A 1 220 ? -12.730 -3.075 18.979 1.00 92.19 220 VAL A O 1
ATOM 1689 N N . THR A 1 221 ? -11.784 -4.288 17.360 1.00 92.44 221 THR A N 1
ATOM 1690 C CA . THR A 1 221 ? -10.949 -5.084 18.256 1.00 92.44 221 THR A CA 1
ATOM 1691 C C . THR A 1 221 ? -9.498 -4.641 18.115 1.00 92.44 221 THR A C 1
ATOM 1693 O O . THR A 1 221 ? -8.944 -4.699 17.021 1.00 92.44 221 THR A O 1
ATOM 1696 N N . TYR A 1 222 ? -8.886 -4.206 19.212 1.00 92.00 222 TYR A N 1
ATOM 1697 C CA . TYR A 1 222 ? -7.448 -3.970 19.330 1.00 92.00 222 TYR A CA 1
ATOM 1698 C C . TYR A 1 222 ? -6.825 -5.163 20.049 1.00 92.00 222 TYR A C 1
ATOM 1700 O O . TYR A 1 222 ? -7.186 -5.429 21.188 1.00 92.00 222 TYR A O 1
ATOM 1708 N N . ASP A 1 223 ? -5.903 -5.871 19.419 1.00 90.12 223 ASP A N 1
ATOM 1709 C CA . ASP A 1 223 ? -5.224 -7.026 19.997 1.00 90.12 223 ASP A CA 1
ATOM 1710 C C . ASP A 1 223 ? -3.713 -6.857 19.835 1.00 90.12 223 ASP A C 1
ATOM 1712 O O . ASP A 1 223 ? -3.201 -6.653 18.732 1.00 90.12 223 ASP A O 1
ATOM 1716 N N . ALA A 1 224 ? -2.991 -6.837 20.948 1.00 90.44 224 ALA A N 1
ATOM 1717 C CA . ALA A 1 224 ? -1.564 -6.555 20.959 1.00 90.44 224 ALA A CA 1
ATOM 1718 C C . ALA A 1 224 ? -0.851 -7.416 21.993 1.00 90.44 224 ALA A C 1
ATOM 1720 O O . ALA A 1 224 ? -1.334 -7.546 23.106 1.00 90.44 224 ALA A O 1
ATOM 1721 N N . GLN A 1 225 ? 0.337 -7.933 21.687 1.00 89.38 225 GLN A N 1
ATOM 1722 C CA . GLN A 1 225 ? 1.036 -8.840 22.609 1.00 89.38 225 GLN A CA 1
ATOM 1723 C C . GLN A 1 225 ? 1.344 -8.221 23.982 1.00 89.38 225 GLN A C 1
ATOM 1725 O O . GLN A 1 225 ? 1.294 -8.917 24.995 1.00 89.38 225 GLN A O 1
ATOM 1730 N N . ASN A 1 226 ? 1.704 -6.934 24.010 1.00 93.19 226 ASN A N 1
ATOM 1731 C CA . ASN A 1 226 ? 2.205 -6.254 25.203 1.00 93.19 226 ASN A CA 1
ATOM 1732 C C . ASN A 1 226 ? 1.183 -5.271 25.781 1.00 93.19 226 ASN A C 1
ATOM 1734 O O . ASN A 1 226 ? 0.899 -5.323 26.975 1.00 93.19 226 ASN A O 1
ATOM 1738 N N . TYR A 1 227 ? 0.676 -4.330 24.971 1.00 95.06 227 TYR A N 1
ATOM 1739 C CA . TYR A 1 227 ? -0.294 -3.332 25.436 1.00 95.06 227 TYR A CA 1
ATOM 1740 C C . TYR A 1 227 ? -1.082 -2.653 24.305 1.00 95.06 227 TYR A C 1
ATOM 1742 O O . TYR A 1 227 ? -0.605 -2.508 23.178 1.00 95.06 227 TYR A O 1
ATOM 1750 N N . VAL A 1 228 ? -2.264 -2.139 24.665 1.00 96.12 228 VAL A N 1
ATOM 1751 C CA . VAL A 1 228 ? -3.048 -1.176 23.879 1.00 96.12 228 VAL A CA 1
ATOM 1752 C C . VAL A 1 228 ? -3.112 0.140 24.659 1.00 96.12 228 VAL A C 1
ATOM 1754 O O . VAL A 1 228 ? -3.638 0.185 25.769 1.00 96.12 228 VAL A O 1
ATOM 1757 N N . LEU A 1 229 ? -2.563 1.214 24.093 1.00 96.56 229 LEU A N 1
ATOM 1758 C CA . LEU A 1 229 ? -2.503 2.543 24.701 1.00 96.56 229 LEU A CA 1
ATOM 1759 C C . LEU A 1 229 ? -3.464 3.497 23.989 1.00 96.56 229 LEU A C 1
ATOM 1761 O O . LEU A 1 229 ? -3.226 3.872 22.845 1.00 96.56 229 LEU A O 1
ATOM 1765 N N . LEU A 1 230 ? -4.523 3.933 24.673 1.00 96.88 230 LEU A N 1
ATOM 1766 C CA . LEU A 1 230 ? -5.422 4.978 24.174 1.00 96.88 230 LEU A CA 1
ATOM 1767 C C . LEU A 1 230 ? -4.841 6.360 24.524 1.00 96.88 230 LEU A C 1
ATOM 1769 O O . LEU A 1 230 ? -4.906 6.802 25.671 1.00 96.88 230 LEU A O 1
ATOM 1773 N N . ASN A 1 231 ? -4.242 7.029 23.545 1.00 95.31 231 ASN A N 1
ATOM 1774 C CA . ASN A 1 231 ? -3.629 8.344 23.697 1.00 95.31 231 ASN A CA 1
ATOM 1775 C C . ASN A 1 231 ? -4.682 9.469 23.753 1.00 95.31 231 ASN A C 1
ATOM 1777 O O . ASN A 1 231 ? -5.766 9.345 23.169 1.00 95.31 231 ASN A O 1
ATOM 1781 N N . PRO A 1 232 ? -4.362 10.618 24.385 1.00 97.06 232 PRO A N 1
ATOM 1782 C CA . PRO A 1 232 ? -5.205 11.809 24.322 1.00 97.06 232 PRO A CA 1
ATOM 1783 C C . PRO A 1 232 ? -5.567 12.177 22.877 1.00 97.06 232 PRO A C 1
ATOM 1785 O O . PRO A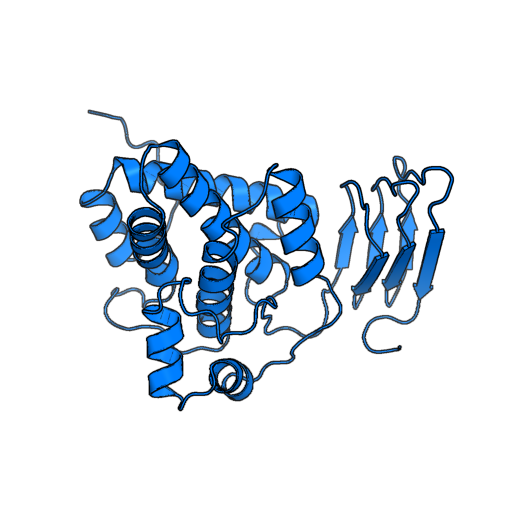 1 232 ? -4.692 12.355 22.031 1.00 97.06 232 PRO A O 1
ATOM 1788 N N . GLY A 1 233 ? -6.865 12.301 22.602 1.00 92.25 233 GLY A N 1
ATOM 1789 C CA . GLY A 1 233 ? -7.400 12.487 21.250 1.00 92.25 233 GLY A CA 1
ATOM 1790 C C . GLY A 1 233 ? -8.188 11.285 20.730 1.00 92.25 233 GLY A C 1
ATOM 1791 O O . GLY A 1 233 ? -8.992 11.471 19.819 1.00 92.25 233 GLY A O 1
ATOM 1792 N N . PHE A 1 234 ? -8.049 10.107 21.351 1.00 97.19 234 PHE A N 1
ATOM 1793 C CA . PHE A 1 234 ? -8.944 8.980 21.101 1.00 97.19 234 PHE A CA 1
ATOM 1794 C C . PHE A 1 234 ? -10.403 9.357 21.392 1.00 97.19 234 PHE A C 1
ATOM 1796 O O . PHE A 1 234 ? -10.711 9.929 22.444 1.00 97.19 234 PHE A O 1
ATOM 1803 N N . LYS A 1 235 ? -11.304 9.028 20.464 1.00 96.94 235 LYS A N 1
ATOM 1804 C CA . LYS A 1 235 ? -12.743 9.297 20.573 1.00 96.94 235 LYS A CA 1
ATOM 1805 C C . LYS A 1 235 ? -13.548 8.091 20.120 1.00 96.94 235 LYS A C 1
ATOM 1807 O O . LYS A 1 235 ? -13.177 7.407 19.171 1.00 96.94 235 LYS A O 1
ATOM 1812 N N . ALA A 1 236 ? -14.682 7.876 20.769 1.00 97.19 236 ALA A N 1
ATOM 1813 C CA . ALA A 1 236 ? -15.647 6.864 20.385 1.00 97.19 236 ALA A CA 1
ATOM 1814 C C . ALA A 1 236 ? -17.031 7.508 20.323 1.00 97.19 236 ALA A C 1
ATOM 1816 O O . ALA A 1 236 ? -17.566 7.931 21.350 1.00 97.19 236 ALA A O 1
ATOM 1817 N N . ASP A 1 237 ? -17.587 7.621 19.119 1.00 97.38 237 ASP A N 1
ATOM 1818 C CA . ASP A 1 237 ? -18.924 8.167 18.927 1.00 97.38 237 ASP A CA 1
ATOM 1819 C C . ASP A 1 237 ? -19.962 7.210 19.517 1.00 97.38 237 ASP A C 1
ATOM 1821 O O . ASP A 1 237 ? -19.796 5.983 19.506 1.00 97.38 237 ASP A O 1
ATOM 1825 N N . GLN A 1 238 ? -21.062 7.768 20.022 1.00 97.25 238 GLN A N 1
ATOM 1826 C CA . GLN A 1 238 ? -22.157 6.982 20.581 1.00 97.25 238 GLN A CA 1
ATOM 1827 C C . GLN A 1 238 ? -22.654 5.943 19.561 1.00 97.25 238 GLN A C 1
ATOM 1829 O O . GLN A 1 238 ? -22.992 6.287 18.431 1.00 97.25 238 GLN A O 1
ATOM 1834 N N . GLY A 1 239 ? -22.717 4.676 19.980 1.00 96.25 239 GLY A N 1
ATOM 1835 C CA . GLY A 1 239 ? -23.083 3.533 19.134 1.00 96.25 239 GLY A CA 1
ATOM 1836 C C . GLY A 1 239 ? -21.891 2.673 18.706 1.00 96.25 239 GLY A C 1
ATOM 1837 O O . GLY A 1 239 ? -22.074 1.490 18.417 1.00 96.25 239 GLY A O 1
ATOM 1838 N N . SER A 1 240 ? -20.676 3.227 18.737 1.00 97.31 240 SER A N 1
ATOM 1839 C CA . SER A 1 240 ? -19.458 2.455 18.496 1.00 97.31 240 SER A CA 1
ATOM 1840 C C . SER A 1 240 ? -19.187 1.468 19.635 1.00 97.31 240 SER A C 1
ATOM 1842 O O . SER A 1 240 ? -19.592 1.669 20.783 1.00 97.31 240 SER A O 1
ATOM 1844 N N . THR A 1 241 ? -18.482 0.385 19.319 1.00 97.31 241 THR A N 1
ATOM 1845 C CA . THR A 1 241 ? -17.964 -0.562 20.314 1.00 97.31 241 THR A CA 1
ATOM 1846 C C . THR A 1 241 ? -16.489 -0.806 20.057 1.00 97.31 241 THR A C 1
ATOM 1848 O O . THR A 1 241 ? -16.063 -0.894 18.903 1.00 97.31 241 THR A O 1
ATOM 1851 N N . PHE A 1 242 ? -15.707 -0.930 21.128 1.00 96.38 242 PHE A N 1
ATOM 1852 C CA . PHE A 1 242 ? -14.332 -1.389 21.021 1.00 96.38 242 PHE A CA 1
ATOM 1853 C C . PHE A 1 242 ? -13.952 -2.341 22.151 1.00 96.38 242 PHE A C 1
ATOM 1855 O O . PHE A 1 242 ? -14.478 -2.243 23.259 1.00 96.38 242 PHE A O 1
ATOM 1862 N N . ALA A 1 243 ? -13.033 -3.254 21.853 1.00 96.12 243 ALA A N 1
ATOM 1863 C CA . ALA A 1 243 ? -12.438 -4.186 22.800 1.00 96.12 243 ALA A CA 1
ATOM 1864 C C . ALA A 1 243 ? -10.912 -4.136 22.676 1.00 96.12 243 ALA A C 1
ATOM 1866 O O . ALA A 1 243 ? -10.389 -3.963 21.577 1.00 96.12 243 ALA A O 1
ATOM 1867 N N . ALA A 1 244 ? -10.213 -4.274 23.801 1.00 94.44 244 ALA A N 1
ATOM 1868 C CA . ALA A 1 244 ? -8.761 -4.388 23.844 1.00 94.44 244 ALA A CA 1
ATOM 1869 C C . ALA A 1 244 ? -8.374 -5.751 24.428 1.00 94.44 244 ALA A C 1
ATOM 1871 O O . ALA A 1 244 ? -8.848 -6.116 25.505 1.00 94.44 244 ALA A O 1
ATOM 1872 N N . TYR A 1 245 ? -7.513 -6.474 23.722 1.00 92.81 245 TYR A N 1
ATOM 1873 C CA . TYR A 1 245 ? -6.946 -7.756 24.113 1.00 92.81 245 TYR A CA 1
ATOM 1874 C C . TYR A 1 245 ? -5.429 -7.629 24.203 1.00 92.81 245 TYR A C 1
ATOM 1876 O O . TYR A 1 245 ? -4.808 -6.858 23.466 1.00 92.81 245 TYR A O 1
ATOM 1884 N N . VAL A 1 246 ? -4.855 -8.368 25.151 1.00 92.06 246 VAL A N 1
ATOM 1885 C CA . VAL A 1 246 ? -3.408 -8.479 25.322 1.00 92.06 246 VAL A CA 1
ATOM 1886 C C . VAL A 1 246 ? -3.007 -9.935 25.124 1.00 92.06 246 VAL A C 1
ATOM 1888 O O . VAL A 1 246 ? -2.757 -10.650 26.092 1.00 92.06 246 VAL A O 1
ATOM 1891 N N . ASP A 1 247 ? -3.066 -10.392 23.875 1.00 85.75 247 ASP A N 1
ATOM 1892 C CA . ASP A 1 247 ? -2.747 -11.771 23.486 1.00 85.75 247 ASP A CA 1
ATOM 1893 C C . ASP A 1 247 ? -1.757 -11.791 22.311 1.00 85.75 247 ASP A C 1
ATOM 1895 O O . ASP A 1 247 ? -0.811 -12.575 22.303 1.00 85.75 247 ASP A O 1
ATOM 1899 N N . GLY A 1 248 ? -1.875 -10.826 21.394 1.00 78.25 248 GLY A N 1
ATOM 1900 C CA . GLY A 1 248 ? -0.966 -10.672 20.264 1.00 78.25 248 GLY A CA 1
ATOM 1901 C C . GLY A 1 248 ? -1.549 -11.296 19.008 1.00 78.25 248 GLY A C 1
ATOM 1902 O O . GLY A 1 248 ? -2.750 -11.245 18.780 1.00 78.25 248 GLY A O 1
ATOM 1903 N N . CYS A 1 249 ? -0.698 -11.835 18.141 1.00 76.75 249 CYS A N 1
ATOM 1904 C CA . CYS A 1 249 ? -1.150 -12.321 16.840 1.00 76.75 249 CYS A CA 1
ATOM 1905 C C . CYS A 1 249 ? -1.431 -13.817 16.854 1.00 76.75 249 CYS A C 1
ATOM 1907 O O . CYS A 1 249 ? -0.567 -14.599 17.250 1.00 76.75 249 CYS A O 1
ATOM 1909 N N . GLY A 1 250 ? -2.573 -14.223 16.295 1.00 64.25 250 GLY A N 1
ATOM 1910 C CA . GLY A 1 250 ? -2.857 -15.632 16.003 1.00 64.25 250 GLY A CA 1
ATOM 1911 C C . GLY A 1 250 ? -3.841 -16.318 16.947 1.00 64.25 250 GLY A C 1
ATOM 1912 O O . GLY A 1 250 ? -4.056 -17.522 16.803 1.00 64.25 250 GLY A O 1
ATOM 1913 N N . ASN A 1 251 ? -4.490 -15.574 17.843 1.00 58.56 251 ASN A N 1
ATOM 1914 C CA . ASN A 1 251 ? -5.606 -16.069 18.645 1.00 58.56 251 ASN A CA 1
ATOM 1915 C C . ASN A 1 251 ? -6.927 -15.426 18.182 1.00 58.56 251 ASN A C 1
ATOM 1917 O O . ASN A 1 251 ? -6.965 -14.258 17.808 1.00 58.56 251 ASN A O 1
ATOM 1921 N N . LYS A 1 252 ? -7.982 -16.254 18.099 1.00 47.28 252 LYS A N 1
ATOM 1922 C CA . LYS A 1 252 ? -9.235 -16.016 17.343 1.00 47.28 252 LYS A CA 1
ATOM 1923 C C . LYS A 1 252 ? -9.900 -14.668 17.616 1.00 47.28 252 LYS A C 1
ATOM 1925 O O . LYS A 1 252 ? -10.295 -14.430 18.772 1.00 47.28 252 LYS A O 1
#

Foldseek 3Di:
DPDPPDDDDLAAVQLVVLCVVCVPLNVQLVVLLVVLLVLLCVWANHPLSVDAQALSLLLSLLSSLLSSLVSVVVVPDDLQRSQVSSLSNQLQVQADSNSPDGDLDPRSLLSLLSSLLSSLCPDDPDSLRVSQVSSQLSQALPQPCDDSVNSQVLVVDDPVVSVCCSRPPDSPPPPHDSHRYGNDHFAAETEAQEEDEDEGEGFHAAEYEHLYEYPLCYEYEYEYQHYYHDDPNYYYPNNYHYYYHNRGHDDD

Organism: NCBI:txid2259595

Radius of gyration: 18.69 Å; chains: 1; bounding box: 45×47×48 Å

Secondary structure (DSSP, 8-state):
-----S------HHHHHHHHH-HHHHHHHHHHHHHHHHHHHHHH-TTGGG--SSHHHHHHHHHHHHHHHHHHHHTT--HHHHHHHHHHHHHHTTB-TTSSSB--SHHHHHHHHHHHHHHT----SSHHHHHHHHHHHHHSS---B--HHHHHHTTTS-HHHHHHHHHH--GGG--S--SPPBSSSS-SEEEE-SEE-SEEEEEESSEEEE--EE-TT-EEEEEESSEEEE-TT-EE-TT-EEEEE-S-SS--